Protein AF-A0A7S2YK71-F1 (afdb_monomer)

Secondary structure (DSSP, 8-state):
-PPPTT---SSTTT-----GGG-SGGGHHHHHHHHHHHHHHHHHHSTT--EEEEEEESS-HHHHHHHHHHHHHTTT--S-EEEEEEESSS-HHHHHHHHHHHHHHTT--S---PEEPPSS-S-HHHHHH-TT--S-PPPTT---HHHHHHHHHHTTTS---TTTHHHHHHHHHHHHHHHTT-----------SSSTTTT-EEEE-----GGGHHHHHHHHHHTTSS-GGG---TT--

Organism: NCBI:txid265537

Nearest PDB structures (foldseek):
  1zkd-assembly1_A  TM=6.954E-01  e=8.363E-02  Rhodopseudomonas palustris CGA009
  1nsy-assembly1_A  TM=3.214E-01  e=2.307E-02  Bacillus subtilis
  2pza-assembly1_B  TM=3.665E-01  e=5.552E-02  Bacillus anthracis
  2zw9-assembly2_B  TM=4.453E-01  e=1.592E-01  Saccharomyces cerevisiae
  2zw9-assembly1_A  TM=4.726E-01  e=2.398E-01  Saccharomyces cerevisiae

InterPro domains:
  IPR027278 1-aminocyclopropane-1-carboxylate deaminase/D-cysteine desulfhydrase [PTHR43780] (15-222)
  IPR036052 Tryptophan synthase beta chain-like, PALP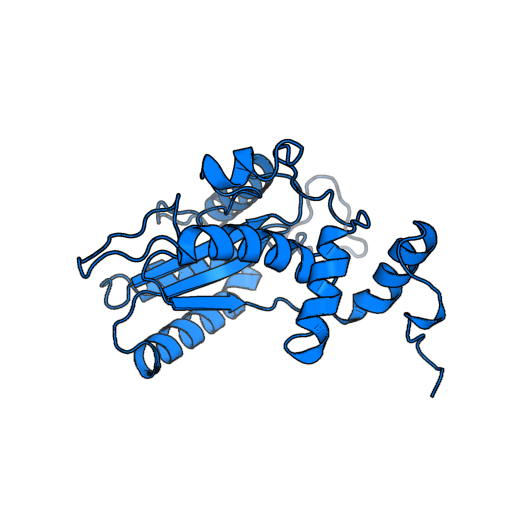 domain superfamily [G3DSA:3.40.50.1100] (12-218)
  IPR036052 Tryptophan synthase beta chain-like, PALP domain superfamily [SSF53686] (14-217)

Foldseek 3Di:
DDDDPPDDAPDPPPDDDQDPPSLDPVCLVVLLVVLVVVVVCCVVPVPQFAEEEEEEDDLCSSQLSNQLNNCVVCVVVSHRYAYEYEYLADFPVNNVVSSVVSCVNVVRPPPDGGQYQFLAAPDPVLCVVVVVPDSDRDHALQDDLLLVVQQVVCCVPDHAASRTGSSRVSSVVNLCVVLVVPDDDDDPDDADSSNRPRRGHYHYDRPDPNVCRQVSVVNCVVVVNDPPVVHDDPPPD

Radius of gyration: 19.57 Å; Cα contacts (8 Å, |Δi|>4): 308; chains: 1; bounding box: 44×49×59 Å

Structure (mmCIF, N/CA/C/O backbone):
data_AF-A0A7S2YK71-F1
#
_entry.id   AF-A0A7S2YK71-F1
#
loop_
_atom_site.group_PDB
_atom_site.id
_atom_site.type_symbol
_atom_site.label_atom_id
_atom_site.label_alt_id
_atom_site.label_comp_id
_atom_site.label_asym_id
_atom_site.label_entity_id
_atom_site.label_seq_id
_atom_site.pdbx_PDB_ins_code
_atom_site.Cartn_x
_atom_site.Cartn_y
_atom_site.Cartn_z
_atom_site.occupancy
_atom_site.B_iso_or_equiv
_atom_site.auth_seq_id
_atom_site.auth_comp_id
_atom_site.auth_asym_id
_atom_site.auth_atom_id
_atom_site.pdbx_PDB_model_num
ATOM 1 N N . GLY A 1 1 ? -10.387 14.902 -18.606 1.00 57.91 1 GLY A N 1
ATOM 2 C CA . GLY A 1 1 ? -10.489 16.326 -18.232 1.00 57.91 1 GLY A CA 1
ATOM 3 C C . GLY A 1 1 ? -9.883 17.180 -19.320 1.00 57.91 1 GLY A C 1
ATOM 4 O O . GLY A 1 1 ? -9.489 16.627 -20.345 1.00 57.91 1 GLY A O 1
ATOM 5 N N . GLU A 1 2 ? -9.829 18.493 -19.108 1.00 59.62 2 GLU A N 1
ATOM 6 C CA . GLU A 1 2 ? -9.066 19.399 -19.975 1.00 59.62 2 GLU A CA 1
ATOM 7 C C . GLU A 1 2 ? -7.570 19.021 -19.980 1.00 59.62 2 GLU A C 1
ATOM 9 O O . GLU A 1 2 ? -7.095 18.408 -19.015 1.00 59.62 2 GLU A O 1
ATOM 14 N N . PRO A 1 3 ? -6.829 19.331 -21.060 1.00 62.12 3 PRO A N 1
ATOM 15 C CA . PRO A 1 3 ? -5.391 19.104 -21.110 1.00 62.12 3 PRO A CA 1
ATOM 16 C C . PRO A 1 3 ? -4.669 19.815 -19.962 1.00 62.12 3 PRO A C 1
ATOM 18 O O . PRO A 1 3 ? -5.054 20.929 -19.599 1.00 62.12 3 PRO A O 1
ATOM 21 N N . PRO A 1 4 ? -3.553 19.265 -19.453 1.00 68.19 4 PRO A N 1
ATOM 22 C CA . PRO A 1 4 ? -2.583 20.072 -18.730 1.00 68.19 4 PRO A CA 1
ATOM 23 C C . PRO A 1 4 ? -2.183 21.285 -19.579 1.00 68.19 4 PRO A C 1
ATOM 25 O O . PRO A 1 4 ? -1.981 21.160 -20.792 1.00 68.19 4 PRO A O 1
ATOM 28 N N . LEU A 1 5 ? -2.055 22.451 -18.941 1.00 62.06 5 LEU A N 1
ATOM 29 C CA . LEU A 1 5 ? -1.556 23.667 -19.586 1.00 62.06 5 LEU A CA 1
ATOM 30 C C . LEU A 1 5 ? -0.251 23.333 -20.332 1.00 62.06 5 LEU A C 1
ATOM 32 O O . LEU A 1 5 ? 0.701 22.867 -19.711 1.00 62.06 5 LEU A O 1
ATOM 36 N N . ALA A 1 6 ? -0.235 23.575 -21.647 1.00 70.25 6 ALA A N 1
ATOM 37 C CA . ALA A 1 6 ? 0.862 23.310 -22.593 1.00 70.25 6 ALA A CA 1
ATOM 38 C C . ALA A 1 6 ? 0.966 21.906 -23.230 1.00 70.25 6 ALA A C 1
ATOM 40 O O . ALA A 1 6 ? 1.973 21.630 -23.881 1.00 70.25 6 ALA A O 1
ATOM 41 N N . ILE A 1 7 ? -0.049 21.039 -23.129 1.00 74.94 7 ILE A N 1
ATOM 42 C CA . ILE A 1 7 ? -0.094 19.796 -23.923 1.00 74.94 7 ILE A CA 1
ATOM 43 C C . ILE A 1 7 ? -1.194 19.889 -24.979 1.00 74.94 7 ILE A C 1
ATOM 45 O O . ILE A 1 7 ? -2.379 19.858 -24.652 1.00 74.94 7 ILE A O 1
ATOM 49 N N . GLU A 1 8 ? -0.805 19.958 -26.253 1.00 79.62 8 GLU A N 1
ATOM 50 C CA . GLU A 1 8 ? -1.758 19.828 -27.356 1.00 79.62 8 GLU A CA 1
ATOM 51 C C . GLU A 1 8 ? -2.333 18.399 -27.396 1.00 79.62 8 GLU A C 1
ATOM 53 O O . GLU A 1 8 ? -1.582 17.426 -27.266 1.00 79.62 8 GLU A O 1
ATOM 58 N N . PRO A 1 9 ? -3.659 18.237 -27.540 1.00 81.88 9 PRO A N 1
ATOM 59 C CA . PRO A 1 9 ? -4.262 16.917 -27.678 1.00 81.88 9 PRO A CA 1
ATOM 60 C C . PRO A 1 9 ? -3.812 16.246 -28.976 1.00 81.88 9 PRO A C 1
ATOM 62 O O . PRO A 1 9 ? -3.845 16.901 -30.018 1.00 81.88 9 PRO A O 1
ATOM 65 N N . PRO A 1 10 ? -3.474 14.938 -28.957 1.00 84.56 10 PRO A N 1
ATOM 66 C CA . PRO A 1 10 ? -3.165 14.192 -30.178 1.00 84.56 10 PRO A CA 1
ATOM 67 C C . PRO A 1 10 ? -4.266 14.314 -31.239 1.00 84.56 10 PRO A C 1
ATOM 69 O O . PRO A 1 10 ? -3.970 14.413 -32.427 1.00 84.56 10 PRO A O 1
ATOM 72 N N . VAL A 1 11 ? -5.531 14.340 -30.798 1.00 85.62 11 VAL A N 1
ATOM 73 C CA . VAL A 1 11 ? -6.697 14.663 -31.630 1.00 85.62 11 VAL A CA 1
ATOM 74 C C . VAL A 1 11 ? -7.555 15.713 -30.908 1.00 85.62 11 VAL A C 1
ATOM 76 O O . VAL A 1 11 ? -8.159 15.396 -29.873 1.00 85.62 11 VAL A O 1
ATOM 79 N N . PRO A 1 12 ? -7.614 16.964 -31.401 1.00 81.38 12 PRO A N 1
ATOM 80 C CA . PRO A 1 12 ? -8.437 18.017 -30.809 1.00 81.38 12 PRO A CA 1
ATOM 81 C C . PRO A 1 12 ? -9.915 17.622 -30.721 1.00 81.38 12 PRO A C 1
ATOM 83 O O . PRO A 1 12 ? -10.492 17.148 -31.690 1.00 81.38 12 PRO A O 1
ATOM 86 N N . GLY A 1 13 ? -10.533 17.813 -29.553 1.00 81.94 13 GLY A N 1
ATOM 87 C CA . GLY A 1 13 ? -11.948 17.487 -29.319 1.00 81.94 13 GLY A CA 1
ATOM 88 C C . GLY A 1 13 ? -12.260 16.001 -29.090 1.00 81.94 13 GLY A C 1
ATOM 89 O O . GLY A 1 13 ? -13.336 15.696 -28.586 1.00 81.94 13 GLY A O 1
ATOM 90 N N . GLU A 1 14 ? -11.322 15.093 -29.374 1.00 86.12 14 GLU A N 1
ATOM 91 C CA . GLU A 1 14 ? -11.511 13.636 -29.224 1.00 86.12 14 GLU A CA 1
ATOM 92 C C . GLU A 1 14 ? -10.535 12.994 -28.226 1.00 86.12 14 GLU A C 1
ATOM 94 O O . GLU A 1 14 ? -10.553 11.785 -27.998 1.00 86.12 14 GLU A O 1
ATOM 99 N N . SER A 1 15 ? -9.675 13.797 -27.599 1.00 86.81 15 SER A N 1
ATOM 100 C CA . SER A 1 15 ? -8.718 13.314 -26.603 1.00 86.81 15 SER A CA 1
ATOM 101 C C . SER A 1 15 ? -9.276 13.448 -25.188 1.00 86.81 15 SER A C 1
ATOM 103 O O . SER A 1 15 ? -9.687 14.531 -24.770 1.00 86.81 15 SER A O 1
ATOM 105 N N . LEU A 1 16 ? -9.228 12.357 -24.417 1.00 84.56 16 LEU A N 1
ATOM 106 C CA . LEU A 1 16 ? -9.533 12.361 -22.988 1.00 84.56 16 LEU A CA 1
ATOM 107 C C . LEU A 1 16 ? -8.246 12.263 -22.168 1.00 84.56 16 LEU A C 1
ATOM 109 O O . LEU A 1 16 ? -7.542 11.258 -22.209 1.00 84.56 16 LEU A O 1
ATOM 113 N N . TYR A 1 17 ? -7.984 13.282 -21.355 1.00 83.38 17 TYR A N 1
ATOM 114 C CA . TYR A 1 17 ? -6.874 13.260 -20.407 1.00 83.38 17 TYR A CA 1
ATOM 115 C C . TYR A 1 17 ? -7.287 12.555 -19.120 1.00 83.38 17 TYR A C 1
ATOM 117 O O . TYR A 1 17 ? -8.227 12.992 -18.442 1.00 83.38 17 TYR A O 1
ATOM 125 N N . VAL A 1 18 ? -6.559 11.488 -18.794 1.00 84.50 18 VAL A N 1
ATOM 126 C CA . VAL A 1 18 ? -6.676 10.737 -17.543 1.00 84.50 18 VAL A CA 1
ATOM 127 C C . VAL A 1 18 ? -5.350 10.881 -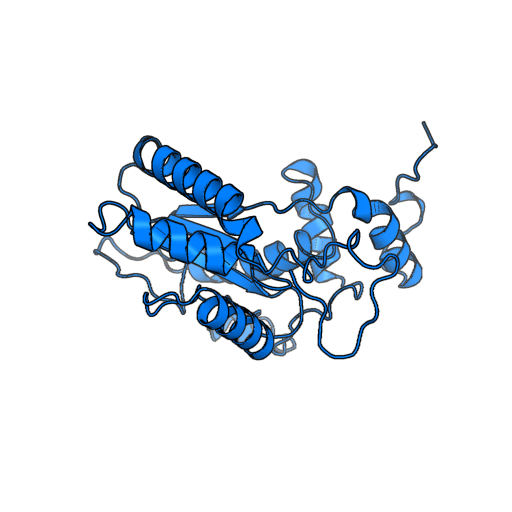16.789 1.00 84.50 18 VAL A C 1
ATOM 129 O O . VAL A 1 18 ? -4.312 10.499 -17.333 1.00 84.50 18 VAL A O 1
ATOM 132 N N . PRO A 1 19 ? -5.342 11.452 -15.572 1.00 84.00 19 PRO A N 1
ATOM 133 C CA . PRO A 1 19 ? -4.114 11.597 -14.802 1.00 84.00 19 PRO A CA 1
ATOM 134 C C . PRO A 1 19 ? -3.566 10.233 -14.380 1.00 84.00 19 PRO A C 1
ATOM 136 O O . PRO A 1 19 ? -4.299 9.243 -14.281 1.00 84.00 19 PRO A O 1
ATOM 139 N N . GLN A 1 20 ? -2.263 10.187 -14.099 1.00 84.44 20 GLN A N 1
ATOM 140 C CA . GLN A 1 20 ? -1.599 8.973 -13.633 1.00 84.44 20 GLN A CA 1
ATOM 141 C C . GLN A 1 20 ? -2.336 8.371 -12.426 1.00 84.44 20 GLN A C 1
ATOM 143 O O . GLN A 1 20 ? -2.780 9.083 -11.525 1.00 84.44 20 GLN A O 1
ATOM 148 N N . GLY A 1 21 ? -2.478 7.043 -12.422 1.00 81.12 21 GLY A N 1
ATOM 149 C CA . GLY A 1 21 ? -3.172 6.317 -11.355 1.00 81.12 21 GLY A CA 1
ATOM 150 C C . GLY A 1 21 ? -4.675 6.602 -11.274 1.00 81.12 21 GLY A C 1
ATOM 151 O O . GLY A 1 21 ? -5.295 6.262 -10.271 1.00 81.12 21 GLY A O 1
ATOM 152 N N . GLY A 1 22 ? -5.261 7.250 -12.289 1.00 81.38 22 GLY A N 1
ATOM 153 C CA . GLY A 1 22 ? -6.674 7.615 -12.286 1.00 81.38 22 GLY A CA 1
ATOM 154 C C . GLY A 1 22 ? -7.026 8.628 -11.197 1.00 81.38 22 GLY A C 1
ATOM 155 O O . GLY A 1 22 ? -8.178 8.660 -10.771 1.00 81.38 22 GLY A O 1
ATOM 156 N N . ALA A 1 23 ? -6.052 9.434 -10.751 1.00 81.69 23 ALA A N 1
ATOM 157 C CA . ALA A 1 23 ? -6.169 10.463 -9.714 1.00 81.69 23 ALA A CA 1
ATOM 158 C C . ALA A 1 23 ? -7.120 11.604 -10.126 1.00 81.69 23 ALA A C 1
ATOM 160 O O . ALA A 1 23 ? -6.697 12.722 -10.376 1.00 81.69 23 ALA A O 1
ATOM 161 N N . SER A 1 24 ? -8.401 11.296 -10.288 1.00 81.50 24 SER A N 1
ATOM 162 C CA . SER A 1 24 ? -9.436 12.221 -10.737 1.00 81.50 24 SER A CA 1
ATOM 163 C C . SER A 1 24 ? -10.786 11.805 -10.169 1.00 81.50 24 SER A C 1
ATOM 165 O O . SER A 1 24 ? -10.990 10.646 -9.794 1.00 81.50 24 SER A O 1
ATOM 167 N N . GLY A 1 25 ? -11.754 12.721 -10.204 1.00 76.25 25 GLY A N 1
ATOM 168 C CA . GLY A 1 25 ? -13.127 12.438 -9.779 1.00 76.25 25 GLY A CA 1
ATOM 169 C C . GLY A 1 25 ? -13.796 11.265 -10.513 1.00 76.25 25 GLY A C 1
ATOM 170 O O . GLY A 1 25 ? -14.721 10.665 -9.977 1.00 76.25 25 GLY A O 1
ATOM 171 N N . THR A 1 26 ? -13.319 10.864 -11.697 1.00 83.19 26 THR A N 1
ATOM 172 C CA . THR A 1 26 ? -13.891 9.713 -12.427 1.00 83.19 26 THR A CA 1
ATOM 173 C C . THR A 1 26 ? -13.717 8.383 -11.686 1.00 83.19 26 THR A C 1
ATOM 175 O O . THR A 1 26 ? -14.565 7.500 -11.807 1.00 83.19 26 THR A O 1
ATOM 178 N N . ALA A 1 27 ? -12.681 8.258 -10.848 1.00 87.00 27 ALA A N 1
ATOM 179 C CA . ALA A 1 27 ? -12.444 7.066 -10.038 1.00 87.00 27 ALA A CA 1
ATOM 180 C C . ALA A 1 27 ? -13.408 6.939 -8.840 1.00 87.00 27 ALA A C 1
ATOM 182 O O . ALA A 1 27 ? -13.534 5.847 -8.281 1.00 87.00 27 ALA A O 1
ATOM 183 N N . LEU A 1 28 ? -14.136 8.012 -8.480 1.00 87.31 28 LEU A N 1
ATOM 184 C CA . LEU A 1 28 ? -15.041 8.040 -7.323 1.00 87.31 28 LEU A CA 1
ATOM 185 C C . LEU A 1 28 ? -16.088 6.930 -7.362 1.00 87.31 28 LEU A C 1
ATOM 187 O O . LEU A 1 28 ? -16.390 6.352 -6.323 1.00 87.31 28 LEU A O 1
ATOM 191 N N . ALA A 1 29 ? -16.655 6.630 -8.533 1.00 91.38 29 ALA A N 1
ATOM 192 C CA . ALA A 1 29 ? -17.706 5.622 -8.649 1.00 91.38 29 ALA A CA 1
ATOM 193 C C . ALA A 1 29 ? -17.199 4.228 -8.243 1.00 91.38 29 ALA A C 1
ATOM 195 O O . ALA A 1 29 ? -17.842 3.542 -7.447 1.00 91.38 29 ALA A O 1
ATOM 196 N N . GLY A 1 30 ? -16.016 3.840 -8.731 1.00 92.69 30 GLY A N 1
ATOM 197 C CA . GLY A 1 30 ? -15.403 2.552 -8.408 1.00 92.69 30 GLY A CA 1
ATOM 198 C C . GLY A 1 30 ? -14.986 2.460 -6.941 1.00 92.69 30 GLY A C 1
ATOM 199 O O . GLY A 1 30 ? -15.282 1.475 -6.270 1.00 92.69 30 GLY A O 1
ATOM 200 N N . THR A 1 31 ? -14.368 3.509 -6.399 1.00 92.94 31 THR A N 1
ATOM 201 C CA . THR A 1 31 ? -13.932 3.519 -4.992 1.00 92.94 31 THR A CA 1
ATOM 202 C C . THR A 1 31 ? -15.100 3.621 -4.017 1.00 92.94 31 THR A C 1
ATOM 204 O O . THR A 1 31 ? -15.037 3.057 -2.928 1.00 92.94 31 THR A O 1
ATOM 207 N N . ARG A 1 32 ? -16.192 4.290 -4.408 1.00 94.88 32 ARG A N 1
ATOM 208 C CA . ARG A 1 32 ? -17.454 4.288 -3.663 1.00 94.88 32 ARG A CA 1
ATOM 209 C C . ARG A 1 32 ? -18.025 2.876 -3.595 1.00 94.88 32 ARG A C 1
ATOM 211 O O . ARG A 1 32 ? -18.374 2.422 -2.512 1.00 94.88 32 ARG A O 1
ATOM 218 N N . ARG A 1 33 ? -18.058 2.171 -4.727 1.00 97.06 33 ARG A N 1
ATOM 219 C CA . ARG A 1 33 ? -18.521 0.784 -4.769 1.00 97.06 33 ARG A CA 1
ATOM 220 C C . ARG A 1 33 ? -17.669 -0.127 -3.881 1.00 97.06 33 ARG A C 1
ATOM 222 O O . ARG A 1 33 ? -18.219 -0.884 -3.088 1.00 97.06 33 ARG A O 1
ATOM 229 N N . LEU A 1 34 ? -16.347 0.012 -3.952 1.00 97.19 34 LEU A N 1
ATOM 230 C CA . LEU A 1 34 ? -15.421 -0.712 -3.082 1.00 97.19 34 LEU A CA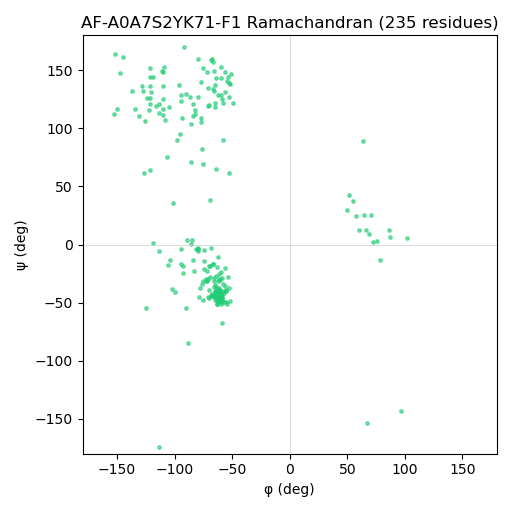 1
ATOM 231 C C . LEU A 1 34 ? -15.678 -0.417 -1.594 1.00 97.19 34 LEU A C 1
ATOM 233 O O . LEU A 1 34 ? -15.693 -1.335 -0.780 1.00 97.19 34 LEU A O 1
ATOM 237 N N . ALA A 1 35 ? -15.918 0.846 -1.225 1.00 97.06 35 ALA A N 1
ATOM 238 C CA . ALA A 1 35 ? -16.252 1.221 0.150 1.00 97.06 35 ALA A CA 1
ATOM 239 C C . ALA A 1 35 ? -17.555 0.564 0.633 1.00 97.06 35 ALA A C 1
ATOM 241 O O . ALA A 1 35 ? -17.604 0.060 1.754 1.00 97.06 35 ALA A O 1
ATOM 242 N N . GLU A 1 36 ? -18.592 0.539 -0.211 1.00 97.38 36 GLU A N 1
ATOM 243 C CA . GLU A 1 36 ? -19.867 -0.129 0.082 1.00 97.38 36 GLU A CA 1
ATOM 244 C C . GLU A 1 36 ? -19.662 -1.629 0.331 1.00 97.38 36 GLU A C 1
ATOM 246 O O . GLU A 1 36 ? -20.186 -2.174 1.304 1.00 97.38 36 GLU A O 1
ATOM 251 N N . GLU A 1 37 ? -18.860 -2.287 -0.508 1.00 97.75 37 GLU A N 1
ATOM 252 C CA . GLU A 1 37 ? -18.541 -3.713 -0.388 1.00 97.75 37 GLU A CA 1
ATOM 253 C C . GLU A 1 37 ? -17.760 -4.014 0.895 1.00 97.75 37 GLU A C 1
ATOM 255 O O . GLU A 1 37 ? -18.128 -4.925 1.638 1.00 97.75 37 GLU A O 1
ATOM 260 N N . VAL A 1 38 ? -16.748 -3.202 1.210 1.00 97.38 38 VAL A N 1
ATOM 261 C CA . VAL A 1 38 ? -15.961 -3.305 2.447 1.00 97.38 38 VAL A CA 1
ATOM 262 C C . VAL A 1 38 ? -16.835 -3.107 3.686 1.00 97.38 38 VAL A C 1
ATOM 264 O O . VAL A 1 38 ? -16.783 -3.923 4.605 1.00 97.38 38 VAL A O 1
ATOM 267 N N . ILE A 1 39 ? -17.651 -2.048 3.723 1.00 96.62 39 ILE A N 1
ATOM 268 C CA . ILE A 1 39 ? -18.537 -1.749 4.858 1.00 96.62 39 ILE A CA 1
ATOM 269 C C . ILE A 1 39 ? -19.553 -2.874 5.041 1.00 96.62 39 ILE A C 1
ATOM 271 O O . ILE A 1 39 ? -19.742 -3.351 6.160 1.00 96.62 39 ILE A O 1
ATOM 275 N N . SER A 1 40 ? -20.187 -3.319 3.954 1.00 96.50 40 SER A N 1
ATOM 276 C CA . SER A 1 40 ? -21.164 -4.407 3.993 1.00 96.50 40 SER A CA 1
ATOM 277 C C . SER A 1 40 ? -20.527 -5.700 4.499 1.00 96.50 40 SER A C 1
ATOM 279 O O . SER A 1 40 ? -21.070 -6.343 5.397 1.00 96.50 40 SER A O 1
ATOM 281 N N . PHE A 1 41 ? -19.361 -6.065 3.961 1.00 97.12 41 PHE A N 1
ATOM 282 C CA . PHE A 1 41 ? -18.629 -7.253 4.386 1.00 97.12 41 PHE A CA 1
ATOM 283 C C . PHE A 1 41 ? -18.228 -7.164 5.860 1.00 97.12 41 PHE A C 1
ATOM 285 O O . PHE A 1 41 ? -18.428 -8.118 6.610 1.00 97.12 41 PHE A O 1
ATOM 292 N N . TRP A 1 42 ? -17.696 -6.022 6.303 1.00 96.62 42 TRP A N 1
ATOM 293 C CA . TRP A 1 42 ? -17.219 -5.875 7.674 1.00 96.62 42 TRP A CA 1
ATOM 294 C C . TRP A 1 42 ? -18.353 -5.788 8.698 1.00 96.62 42 TRP A C 1
ATOM 296 O O . TRP A 1 42 ? -18.219 -6.299 9.808 1.00 96.62 42 TRP A O 1
ATOM 306 N N . LYS A 1 43 ? -19.505 -5.229 8.320 1.00 95.19 43 LYS A N 1
ATOM 307 C CA . LYS A 1 43 ? -20.714 -5.255 9.151 1.00 95.19 43 LYS A CA 1
ATOM 308 C C . LYS A 1 43 ? -21.209 -6.683 9.398 1.00 95.19 43 LYS A C 1
ATOM 310 O O . LYS A 1 43 ? -21.601 -6.996 10.517 1.00 95.19 43 LYS A O 1
ATOM 315 N N . ASP A 1 44 ? -21.155 -7.540 8.378 1.00 95.62 44 ASP A N 1
ATOM 316 C CA . ASP A 1 44 ? -21.597 -8.941 8.451 1.00 95.62 44 ASP A CA 1
ATOM 317 C C . ASP A 1 44 ? -20.557 -9.858 9.128 1.00 95.62 44 ASP A C 1
ATOM 319 O O . ASP A 1 44 ? -20.880 -10.668 9.995 1.00 95.62 44 ASP A O 1
ATOM 323 N N . ARG A 1 45 ? -19.277 -9.718 8.763 1.00 96.06 45 ARG A N 1
ATOM 324 C CA . ARG A 1 45 ? -18.201 -10.658 9.135 1.00 96.06 45 ARG A CA 1
ATOM 325 C C . ARG A 1 45 ? -17.251 -10.147 10.211 1.00 96.06 45 ARG A C 1
ATOM 327 O O . ARG A 1 45 ? -16.539 -10.943 10.824 1.00 96.06 45 ARG A O 1
ATOM 334 N N . GLY A 1 46 ? -17.226 -8.842 10.458 1.00 91.69 46 GLY A N 1
ATOM 335 C CA . GLY A 1 46 ? -16.293 -8.211 11.392 1.00 91.69 46 GLY A CA 1
ATOM 336 C C . GLY A 1 46 ? -16.594 -8.512 12.859 1.00 91.69 46 GLY A C 1
ATOM 337 O O . GLY A 1 46 ? -15.680 -8.465 13.680 1.00 91.69 46 GLY A O 1
ATOM 338 N N . GLN A 1 47 ? -17.840 -8.877 13.193 1.00 92.31 47 GLN A N 1
ATOM 339 C CA . GLN A 1 47 ? -18.284 -9.173 14.567 1.00 92.31 47 GLN A CA 1
ATOM 340 C C . GLN A 1 47 ? -18.000 -8.017 15.546 1.00 92.31 47 GLN A C 1
ATOM 342 O O . GLN A 1 47 ? -17.586 -8.234 16.681 1.00 92.31 47 GLN A O 1
ATOM 347 N N . GLY A 1 48 ? -18.159 -6.774 15.080 1.00 89.19 48 GLY A N 1
ATOM 348 C CA . GLY A 1 48 ? -17.883 -5.570 15.871 1.00 89.19 48 GLY A CA 1
ATOM 349 C C . GLY A 1 48 ? -16.397 -5.286 16.118 1.00 89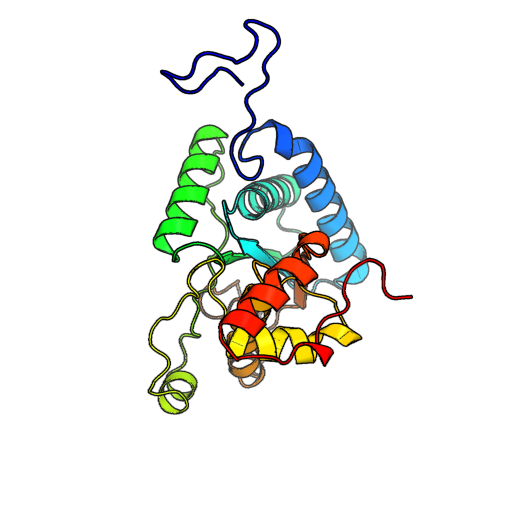.19 48 GLY A C 1
ATOM 350 O O . GLY A 1 48 ? -16.079 -4.314 16.797 1.00 89.19 48 GLY A O 1
ATOM 351 N N . ARG A 1 49 ? -15.476 -6.093 15.573 1.00 92.50 49 ARG A N 1
ATOM 352 C CA . ARG A 1 49 ? -14.037 -5.843 15.708 1.00 92.50 49 ARG A CA 1
ATOM 353 C C . ARG A 1 49 ? -13.606 -4.638 14.868 1.00 92.50 49 ARG A C 1
ATOM 355 O O . ARG A 1 49 ? -14.143 -4.439 13.776 1.00 92.50 49 ARG A O 1
ATOM 362 N N . PRO A 1 50 ? -12.593 -3.883 15.312 1.00 94.88 50 PRO A N 1
ATOM 363 C CA . PRO A 1 50 ? -11.983 -2.852 14.487 1.00 94.88 50 PRO A CA 1
ATOM 364 C C . PRO A 1 50 ? -11.252 -3.446 13.272 1.00 94.88 50 PRO A C 1
ATOM 366 O O . PRO A 1 50 ? -10.709 -4.556 13.334 1.00 94.88 50 PRO A O 1
ATOM 369 N N . LEU A 1 51 ? -11.225 -2.688 12.174 1.00 96.62 51 LEU A N 1
ATOM 370 C CA . LEU A 1 51 ? -10.569 -3.027 10.911 1.00 96.62 51 LEU A CA 1
ATOM 371 C C . LEU A 1 51 ? -9.518 -1.985 10.538 1.00 96.62 51 LEU A C 1
ATOM 373 O O . LEU A 1 51 ? -9.777 -0.779 10.572 1.00 96.62 51 LEU A O 1
ATOM 377 N N . THR A 1 52 ? -8.365 -2.463 10.094 1.00 97.69 52 THR A N 1
ATOM 378 C CA . THR A 1 52 ? -7.383 -1.684 9.349 1.00 97.69 52 THR A CA 1
ATOM 379 C C . THR A 1 52 ? -7.286 -2.235 7.933 1.00 97.69 52 THR A C 1
ATOM 381 O O . THR A 1 52 ? -6.994 -3.411 7.721 1.00 97.69 52 THR A O 1
ATOM 384 N N . ILE A 1 53 ? -7.556 -1.377 6.958 1.00 98.19 53 ILE A N 1
ATOM 385 C CA . ILE A 1 53 ? -7.435 -1.668 5.536 1.00 98.19 53 ILE A CA 1
ATOM 386 C C . ILE A 1 53 ? -6.065 -1.194 5.078 1.00 98.19 53 ILE A C 1
ATOM 388 O O . ILE A 1 53 ? -5.751 -0.014 5.209 1.00 98.19 53 ILE A O 1
ATOM 392 N N . CYS A 1 54 ? -5.277 -2.095 4.508 1.00 97.69 54 CYS A N 1
ATOM 393 C CA . CYS A 1 54 ? -3.944 -1.816 3.994 1.00 97.69 54 CYS A CA 1
ATOM 394 C C . CYS A 1 54 ? -3.945 -1.889 2.473 1.00 97.69 54 CYS A C 1
ATOM 396 O O . CYS A 1 54 ? -4.477 -2.844 1.904 1.00 97.69 54 CYS A O 1
ATOM 398 N N . LEU A 1 55 ? -3.300 -0.933 1.811 1.00 97.38 55 LEU A N 1
ATOM 399 C CA . LEU A 1 55 ? -3.137 -0.983 0.362 1.00 97.38 55 LEU A CA 1
ATOM 400 C C . LEU A 1 55 ? -1.820 -0.359 -0.121 1.00 97.38 55 LEU A C 1
ATOM 402 O O . LEU A 1 55 ? -1.344 0.606 0.488 1.00 97.38 55 LEU A O 1
ATOM 406 N N . PRO A 1 56 ? -1.239 -0.884 -1.217 1.00 96.88 56 PRO A N 1
ATOM 407 C CA . PRO A 1 56 ? -0.096 -0.268 -1.884 1.00 96.88 56 PRO A CA 1
ATOM 408 C C . PRO A 1 56 ? -0.422 1.148 -2.374 1.00 96.88 56 PRO A C 1
ATOM 410 O O . PRO A 1 56 ? -1.520 1.421 -2.868 1.00 96.88 56 PRO A O 1
ATOM 413 N N . GLY A 1 57 ? 0.560 2.045 -2.291 1.00 94.62 57 GLY A N 1
ATOM 414 C CA . GLY A 1 57 ? 0.448 3.442 -2.701 1.00 94.62 57 GLY A CA 1
ATOM 415 C C . GLY A 1 57 ? 1.522 3.855 -3.702 1.00 94.62 57 GLY A C 1
ATOM 416 O O . GLY A 1 57 ? 2.673 4.066 -3.333 1.00 94.62 57 GLY A O 1
ATOM 417 N N . GLY A 1 58 ? 1.135 4.024 -4.970 1.00 92.94 58 GLY A N 1
ATOM 418 C CA . GLY A 1 58 ? 1.908 4.791 -5.953 1.00 92.94 58 GLY A CA 1
ATOM 419 C C . GLY A 1 58 ? 1.511 6.266 -5.915 1.00 92.94 58 GLY A C 1
ATOM 420 O O . GLY A 1 58 ? 2.085 7.062 -5.186 1.00 92.94 58 GLY A O 1
ATOM 421 N N . THR A 1 59 ? 0.449 6.618 -6.642 1.00 92.50 59 THR A N 1
ATOM 422 C CA . THR A 1 59 ? -0.195 7.947 -6.570 1.00 92.50 59 THR A CA 1
ATOM 423 C C . THR A 1 59 ? -1.125 8.102 -5.362 1.00 92.50 59 THR A C 1
ATOM 425 O O . THR A 1 59 ? -1.668 9.175 -5.130 1.00 92.50 59 THR A O 1
ATOM 428 N N . CYS A 1 60 ? -1.342 7.023 -4.600 1.00 94.31 60 CYS A N 1
ATOM 429 C CA . CYS A 1 60 ? -2.204 6.962 -3.413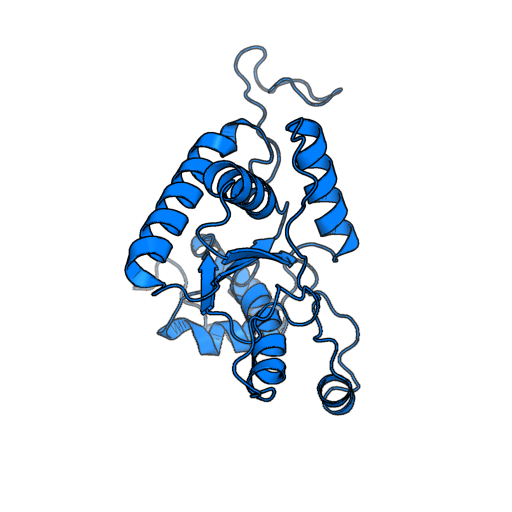 1.00 94.31 60 CYS A CA 1
ATOM 430 C C . CYS A 1 60 ? -3.692 7.304 -3.655 1.00 94.31 60 CYS A C 1
ATOM 432 O O . CYS A 1 60 ? -4.455 7.445 -2.701 1.00 94.31 60 CYS A O 1
ATOM 434 N N . SER A 1 61 ? -4.135 7.381 -4.915 1.00 93.56 61 SER A N 1
ATOM 435 C CA . SER A 1 61 ? -5.492 7.815 -5.277 1.00 93.56 61 SER A CA 1
ATOM 436 C C . SER A 1 61 ? -6.575 6.905 -4.702 1.00 93.56 61 SER A C 1
ATOM 438 O O . SER A 1 61 ? -7.511 7.389 -4.070 1.00 93.56 61 SER A O 1
ATOM 440 N N . THR A 1 62 ? -6.412 5.585 -4.833 1.00 95.06 62 THR A N 1
ATOM 441 C CA . THR A 1 62 ? -7.335 4.603 -4.246 1.00 95.06 62 THR A CA 1
ATOM 442 C C . THR A 1 62 ? -7.448 4.765 -2.733 1.00 95.06 62 THR A C 1
ATOM 444 O O . THR A 1 62 ? -8.552 4.694 -2.207 1.00 95.06 62 THR A O 1
ATOM 447 N N . ALA A 1 63 ? -6.339 5.030 -2.033 1.00 95.62 63 ALA A N 1
ATOM 448 C CA . ALA A 1 63 ? -6.336 5.161 -0.577 1.00 95.62 63 ALA A CA 1
ATOM 449 C C . ALA A 1 63 ? -7.155 6.374 -0.125 1.00 95.62 63 ALA A C 1
ATOM 451 O O . ALA A 1 63 ? -8.017 6.238 0.741 1.00 95.62 63 ALA A O 1
ATOM 452 N N . VAL A 1 64 ? -6.939 7.535 -0.752 1.00 94.12 64 VAL A N 1
ATOM 453 C CA . VAL A 1 64 ? -7.681 8.772 -0.448 1.00 94.12 64 VAL A CA 1
ATOM 454 C C . VAL A 1 64 ? -9.161 8.613 -0.750 1.00 94.12 64 VAL A C 1
ATOM 456 O O . VAL A 1 64 ? -10.007 8.878 0.100 1.00 94.12 64 VAL A O 1
ATOM 459 N N . LEU A 1 65 ? -9.485 8.147 -1.955 1.00 94.06 65 LEU A N 1
ATOM 460 C CA . LEU A 1 65 ? -10.868 8.023 -2.394 1.00 94.06 65 LEU A CA 1
ATOM 461 C C . LEU A 1 65 ? -11.643 7.000 -1.550 1.00 94.06 65 LEU A C 1
ATOM 463 O O . LEU A 1 65 ? -12.793 7.253 -1.189 1.00 94.06 65 LEU A O 1
ATOM 467 N N . LEU A 1 66 ? -11.012 5.876 -1.194 1.00 95.56 66 LEU A N 1
ATOM 468 C CA . LEU A 1 66 ? -11.595 4.872 -0.305 1.00 95.56 66 LEU A CA 1
ATOM 469 C C . LEU A 1 66 ? -11.785 5.422 1.115 1.00 95.56 66 LEU A C 1
ATOM 471 O O . LEU A 1 66 ? -12.856 5.248 1.691 1.00 95.56 66 LEU A O 1
ATOM 475 N N . HIS A 1 67 ? -10.789 6.125 1.662 1.00 94.69 67 HIS A N 1
ATOM 476 C CA . HIS A 1 67 ? -10.884 6.772 2.973 1.00 94.69 67 HIS A CA 1
ATOM 477 C C . HIS A 1 67 ? -12.029 7.787 3.035 1.00 94.69 67 HIS A C 1
ATOM 479 O O . HIS A 1 67 ? -12.835 7.753 3.969 1.00 94.69 67 HIS A O 1
ATOM 485 N N . ASN A 1 68 ? -12.158 8.637 2.014 1.00 92.56 68 ASN A N 1
ATOM 486 C CA . ASN A 1 68 ? -13.232 9.625 1.932 1.00 92.56 68 ASN A CA 1
ATOM 487 C C . ASN A 1 68 ? -14.604 8.954 1.817 1.00 92.56 68 ASN A C 1
ATOM 489 O O . ASN A 1 68 ? -15.545 9.354 2.506 1.00 92.56 68 ASN A O 1
ATOM 493 N N . ALA A 1 69 ? -14.716 7.918 0.979 1.00 93.56 69 ALA A N 1
ATOM 494 C CA . ALA A 1 69 ? -15.956 7.173 0.797 1.00 93.56 69 ALA A CA 1
ATOM 495 C C . ALA A 1 69 ? -16.389 6.463 2.089 1.00 93.56 69 ALA A C 1
ATOM 497 O O . ALA A 1 69 ? -17.539 6.615 2.504 1.00 93.56 69 ALA A O 1
ATOM 498 N N . ILE A 1 70 ? -15.471 5.761 2.765 1.00 94.56 70 ILE A N 1
ATOM 499 C CA . ILE A 1 70 ? -15.747 5.096 4.046 1.00 94.56 70 ILE A CA 1
ATOM 500 C C . ILE A 1 70 ? -16.148 6.123 5.104 1.00 94.56 70 ILE A C 1
ATOM 502 O O . ILE A 1 70 ? -17.176 5.949 5.752 1.00 94.56 70 ILE A O 1
ATOM 506 N N . THR A 1 71 ? -15.396 7.216 5.248 1.00 91.62 71 THR A N 1
ATOM 507 C CA . THR A 1 71 ? -15.688 8.265 6.242 1.00 91.62 71 THR A CA 1
ATOM 508 C C . THR A 1 71 ? -17.052 8.914 6.000 1.00 91.62 71 THR A C 1
ATOM 510 O O . THR A 1 71 ? -17.807 9.139 6.945 1.00 91.62 71 THR A O 1
ATOM 513 N N . GLY A 1 72 ? -17.412 9.161 4.736 1.00 91.38 72 GLY A N 1
ATOM 514 C CA . GLY A 1 72 ? -18.721 9.705 4.374 1.00 91.38 72 GLY A CA 1
ATOM 515 C C . GLY A 1 72 ? -19.879 8.739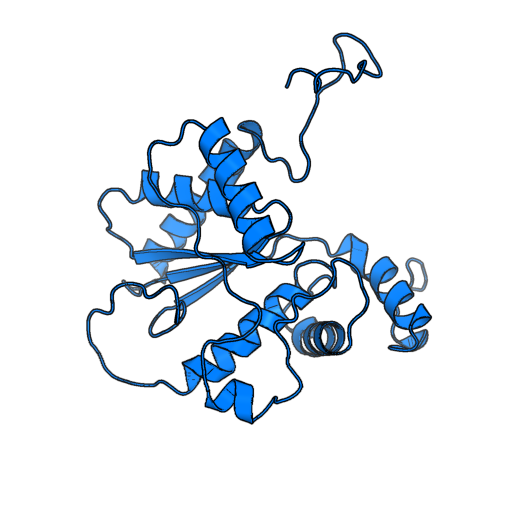 4.653 1.00 91.38 72 GLY A C 1
ATOM 516 O O . GLY A 1 72 ? -20.902 9.144 5.208 1.00 91.38 72 GLY A O 1
ATOM 517 N N . MET A 1 73 ? -19.725 7.458 4.303 1.00 92.06 73 MET A N 1
ATOM 518 C CA . MET A 1 73 ? -20.769 6.439 4.495 1.00 92.06 73 MET A CA 1
ATOM 519 C C . MET A 1 73 ? -20.919 5.996 5.952 1.00 92.06 73 MET A C 1
ATOM 521 O O . MET A 1 73 ? -22.019 5.662 6.385 1.00 92.06 73 MET A O 1
ATOM 525 N N . ASN A 1 74 ? -19.830 6.017 6.716 1.00 86.75 74 ASN A N 1
ATOM 526 C CA . ASN A 1 74 ? -19.772 5.597 8.112 1.00 86.75 74 ASN A CA 1
ATOM 527 C C . ASN A 1 74 ? -19.791 6.802 9.076 1.00 86.75 74 ASN A C 1
ATOM 529 O O . ASN A 1 74 ? -19.152 6.796 10.126 1.00 86.75 74 ASN A O 1
ATOM 533 N N . SER A 1 75 ? -20.537 7.855 8.732 1.00 79.06 75 SER A N 1
ATOM 534 C CA . SER A 1 75 ? -20.601 9.114 9.497 1.00 79.06 75 SER A CA 1
ATOM 535 C C . SER A 1 75 ? -21.135 8.956 10.927 1.00 79.06 75 SER A C 1
ATOM 537 O O . SER A 1 75 ? -20.776 9.731 11.812 1.00 79.06 75 SER A O 1
ATOM 539 N N . LYS A 1 76 ? -21.941 7.918 11.184 1.00 81.44 76 LYS A N 1
ATOM 540 C CA . LYS A 1 76 ? -22.412 7.544 12.530 1.00 81.44 76 LYS A CA 1
ATOM 541 C C . LYS A 1 76 ? -21.380 6.758 13.352 1.00 81.44 76 LYS A C 1
ATOM 543 O O . LYS A 1 76 ? -21.660 6.453 14.505 1.00 81.44 76 LYS A O 1
ATOM 548 N N . LYS A 1 77 ? -20.216 6.437 12.768 1.00 80.81 77 LYS A N 1
ATOM 549 C CA . LYS A 1 77 ? -19.144 5.622 13.364 1.00 80.81 77 LYS A CA 1
ATOM 550 C C . LYS A 1 77 ? -19.650 4.286 13.931 1.00 80.81 77 LYS A C 1
ATOM 552 O O . LYS A 1 77 ? -19.253 3.879 15.015 1.00 80.81 77 LYS A O 1
ATOM 557 N N . GLU A 1 78 ? -20.530 3.606 13.190 1.00 88.19 78 GLU A N 1
ATOM 558 C CA . GLU A 1 78 ? -21.039 2.274 13.569 1.00 88.19 78 GLU A CA 1
ATOM 559 C C . GLU A 1 78 ? -19.950 1.198 13.467 1.00 88.19 78 GLU A C 1
ATOM 561 O O . GLU A 1 78 ? -19.993 0.195 14.173 1.00 88.19 78 GLU A O 1
ATOM 566 N N . LEU A 1 79 ? -18.981 1.407 12.573 1.00 92.94 79 LEU A N 1
ATOM 567 C CA . LEU A 1 79 ? -17.818 0.545 12.400 1.00 92.94 79 LEU A CA 1
ATOM 568 C C . LEU A 1 79 ? -16.543 1.337 12.685 1.00 92.94 79 LEU A C 1
ATOM 570 O O . LEU A 1 79 ? -16.438 2.506 12.317 1.00 92.94 79 LEU A O 1
ATOM 574 N N . ASP A 1 80 ? -15.543 0.694 13.271 1.00 94.44 80 ASP A N 1
ATOM 575 C CA . ASP A 1 80 ? -14.203 1.263 13.362 1.00 94.44 80 ASP A CA 1
ATOM 576 C C . ASP A 1 80 ? -13.352 0.734 12.200 1.00 94.44 80 ASP A C 1
ATOM 578 O O . ASP A 1 80 ? -12.805 -0.366 12.265 1.00 94.44 80 ASP A O 1
ATOM 582 N N . ILE A 1 81 ? -13.289 1.503 11.110 1.00 95.50 81 ILE A N 1
ATOM 583 C CA . ILE A 1 81 ? -12.529 1.171 9.900 1.00 95.50 81 ILE A CA 1
ATOM 584 C C . ILE A 1 81 ? -11.514 2.277 9.631 1.00 95.50 81 ILE A C 1
ATOM 586 O O . ILE A 1 81 ? -11.885 3.442 9.504 1.00 95.50 81 ILE A O 1
ATOM 590 N N . GLN A 1 82 ? -10.247 1.894 9.498 1.00 96.12 82 GLN A N 1
ATOM 591 C CA . GLN A 1 82 ? -9.133 2.803 9.227 1.00 96.12 82 GLN A CA 1
ATOM 592 C C . GLN A 1 82 ? -8.434 2.393 7.937 1.00 96.12 82 GLN A C 1
ATOM 594 O O . GLN A 1 82 ? -8.335 1.205 7.637 1.00 96.12 82 GLN A O 1
ATOM 599 N N . VAL A 1 83 ? -7.960 3.373 7.168 1.00 97.12 83 VAL A N 1
ATOM 600 C CA . VAL A 1 83 ? -7.247 3.144 5.903 1.00 97.12 83 VAL A CA 1
ATOM 601 C C . VAL A 1 83 ? -5.784 3.522 6.089 1.00 97.12 83 VAL A C 1
ATOM 603 O O . VAL A 1 83 ? -5.476 4.647 6.482 1.00 97.12 83 VAL A O 1
ATOM 606 N N . VAL A 1 84 ? -4.902 2.577 5.779 1.00 97.69 84 VAL A N 1
ATOM 607 C CA . VAL A 1 84 ? -3.450 2.694 5.878 1.00 97.69 84 VAL A CA 1
ATOM 608 C C . VAL A 1 84 ? -2.835 2.459 4.503 1.00 97.69 84 VAL A C 1
ATOM 610 O O . VAL A 1 84 ? -3.008 1.399 3.900 1.00 97.69 84 VAL A O 1
ATOM 613 N N . VAL A 1 85 ? -2.105 3.448 3.998 1.00 97.06 85 VAL A N 1
ATOM 614 C CA . VAL A 1 85 ? -1.394 3.357 2.720 1.00 97.06 85 VAL A CA 1
ATOM 615 C C . VAL A 1 85 ? 0.062 2.970 2.947 1.00 97.06 85 VAL A C 1
ATOM 617 O O . VAL A 1 85 ? 0.718 3.488 3.849 1.00 97.06 85 VAL A O 1
ATOM 620 N N . ILE A 1 86 ? 0.576 2.068 2.115 1.00 96.44 86 ILE A N 1
ATOM 621 C CA . ILE A 1 86 ? 1.972 1.629 2.143 1.00 96.44 86 ILE A CA 1
ATOM 622 C C . ILE A 1 86 ? 2.672 2.216 0.911 1.00 96.44 86 ILE A C 1
ATOM 624 O O . ILE A 1 86 ? 2.384 1.770 -0.203 1.00 96.44 86 ILE A O 1
ATOM 628 N N . PRO A 1 87 ? 3.547 3.228 1.052 1.00 94.38 87 PRO A N 1
ATOM 629 C CA . PRO A 1 87 ? 4.187 3.858 -0.098 1.00 94.38 87 PRO A CA 1
ATOM 630 C C . PRO A 1 87 ? 5.102 2.877 -0.837 1.00 94.38 87 PRO A C 1
ATOM 632 O O . PRO A 1 87 ? 6.052 2.342 -0.268 1.00 94.38 87 PRO A O 1
ATOM 635 N N . CYS A 1 88 ? 4.826 2.664 -2.121 1.00 93.94 88 CYS A N 1
ATOM 636 C CA . CYS A 1 88 ? 5.689 1.912 -3.038 1.00 93.94 88 CYS A CA 1
ATOM 637 C C . CYS A 1 88 ? 6.464 2.839 -3.984 1.00 93.94 88 CYS A C 1
ATOM 639 O O . CYS A 1 88 ? 7.388 2.401 -4.663 1.00 93.94 88 CYS A O 1
ATOM 641 N N . VAL A 1 89 ? 6.071 4.114 -4.054 1.00 92.12 89 VAL A N 1
ATOM 642 C CA . VAL A 1 89 ? 6.736 5.156 -4.838 1.00 92.12 89 VAL A CA 1
ATOM 643 C C . VAL A 1 89 ? 7.110 6.299 -3.906 1.00 92.12 89 VAL A C 1
ATOM 645 O O . VAL A 1 89 ? 6.244 6.852 -3.233 1.00 92.12 89 VAL A O 1
ATOM 648 N N . GLY A 1 90 ? 8.387 6.681 -3.912 1.00 88.69 90 GLY A N 1
ATOM 649 C CA . GLY A 1 90 ? 8.894 7.750 -3.054 1.00 88.69 90 GLY A CA 1
ATOM 650 C C . GLY A 1 90 ? 8.851 7.385 -1.569 1.00 88.69 90 GLY A C 1
ATOM 651 O O . GLY A 1 90 ? 8.926 6.215 -1.202 1.00 88.69 90 GLY A O 1
ATOM 652 N N . ASP A 1 91 ? 8.761 8.409 -0.730 1.00 90.12 91 ASP A N 1
ATOM 653 C CA . ASP A 1 91 ? 8.692 8.319 0.727 1.00 90.12 91 ASP A CA 1
ATOM 654 C C . ASP A 1 91 ? 7.326 8.800 1.260 1.00 90.12 91 ASP A C 1
ATOM 656 O O . ASP A 1 91 ? 6.401 9.117 0.505 1.00 90.12 91 ASP A O 1
ATOM 660 N N . GLU A 1 92 ? 7.186 8.884 2.584 1.00 91.31 92 GLU A N 1
ATOM 661 C CA . GLU A 1 92 ? 6.003 9.457 3.238 1.00 91.31 92 GLU A CA 1
ATOM 662 C C . GLU A 1 92 ? 5.697 10.887 2.795 1.00 91.31 92 GLU A C 1
ATOM 664 O O . GLU A 1 92 ? 4.526 11.246 2.671 1.00 91.31 92 GLU A O 1
ATOM 669 N N . PHE A 1 93 ? 6.713 11.714 2.533 1.00 91.81 93 PHE A N 1
ATOM 670 C CA . PHE A 1 93 ? 6.507 13.090 2.091 1.00 91.81 93 PHE A CA 1
ATOM 671 C C . PHE A 1 93 ? 5.896 13.117 0.691 1.00 91.81 93 PHE A C 1
ATOM 673 O O . PHE A 1 93 ? 4.955 13.876 0.438 1.00 91.81 93 PHE A O 1
ATOM 680 N N . TYR A 1 94 ? 6.383 12.258 -0.207 1.00 92.62 94 TYR A N 1
ATOM 681 C CA . TYR A 1 94 ? 5.796 12.066 -1.526 1.00 92.62 94 TYR A CA 1
ATOM 682 C C . TYR A 1 94 ? 4.341 11.594 -1.423 1.00 92.62 94 TYR A C 1
ATOM 684 O O . TYR A 1 94 ? 3.465 12.225 -2.022 1.00 92.62 94 TYR A O 1
ATOM 692 N N . ALA A 1 95 ? 4.070 10.546 -0.638 1.00 94.06 95 ALA A N 1
ATOM 693 C CA . ALA A 1 95 ? 2.723 10.004 -0.465 1.00 94.06 95 ALA A CA 1
ATOM 694 C C . ALA A 1 95 ? 1.756 11.061 0.096 1.00 94.06 95 ALA A C 1
ATOM 696 O O . ALA A 1 95 ? 0.702 11.312 -0.491 1.00 94.06 95 ALA A O 1
ATOM 697 N N . ASN A 1 96 ? 2.144 11.757 1.169 1.00 94.38 96 ASN A N 1
ATOM 698 C CA . ASN A 1 96 ? 1.341 12.826 1.765 1.00 94.38 96 ASN A CA 1
ATOM 699 C C . ASN A 1 96 ? 1.058 13.960 0.774 1.00 94.38 96 ASN A C 1
ATOM 701 O O . ASN A 1 96 ? -0.074 14.446 0.707 1.00 94.38 96 ASN A O 1
ATOM 705 N N . ARG A 1 97 ? 2.047 14.363 -0.036 1.00 93.44 97 ARG A N 1
ATOM 706 C CA . ARG A 1 97 ? 1.861 15.401 -1.060 1.00 93.44 97 ARG A CA 1
ATOM 707 C C . ARG A 1 97 ? 0.857 14.972 -2.130 1.00 93.44 97 ARG A C 1
ATOM 709 O O . ARG A 1 97 ? -0.015 15.766 -2.471 1.00 93.44 97 ARG A O 1
ATOM 716 N N . GLN A 1 98 ? 0.960 13.739 -2.635 1.00 92.69 98 GLN A N 1
ATOM 717 C CA . GLN A 1 98 ? 0.007 13.197 -3.614 1.00 92.69 98 GLN A CA 1
ATOM 718 C C . GLN A 1 98 ? -1.414 13.170 -3.043 1.00 92.69 98 GLN A C 1
ATOM 720 O O . GLN A 1 98 ? -2.351 13.662 -3.671 1.00 92.69 98 GLN A O 1
ATOM 725 N N . MET A 1 99 ? -1.563 12.655 -1.819 1.00 93.56 99 MET A N 1
ATOM 726 C CA . MET A 1 99 ? -2.866 12.551 -1.171 1.00 93.56 99 MET A CA 1
ATOM 727 C C . MET A 1 99 ? -3.489 13.919 -0.896 1.00 93.56 99 MET A C 1
ATOM 729 O O . MET A 1 99 ? -4.666 14.118 -1.180 1.00 93.56 99 MET A O 1
ATOM 733 N N . THR A 1 100 ? -2.696 14.874 -0.404 1.00 92.00 100 THR A N 1
ATOM 734 C CA . THR A 1 100 ? -3.153 16.244 -0.120 1.00 92.00 100 THR A CA 1
ATOM 735 C C . THR A 1 100 ? -3.600 16.960 -1.393 1.00 92.00 100 THR A C 1
ATOM 737 O O . THR A 1 100 ? -4.655 17.592 -1.391 1.00 92.00 100 THR A O 1
ATOM 740 N N . ALA A 1 101 ? -2.839 16.837 -2.488 1.00 89.31 101 ALA A N 1
ATOM 741 C CA . ALA A 1 101 ? -3.192 17.452 -3.766 1.00 89.31 101 ALA A CA 1
ATOM 742 C C . ALA A 1 101 ? -4.529 16.916 -4.304 1.00 89.31 101 ALA A C 1
ATOM 744 O O . ALA A 1 101 ? -5.407 17.704 -4.654 1.00 89.31 101 ALA A O 1
ATOM 745 N N . LEU A 1 102 ? -4.716 15.592 -4.288 1.00 89.38 102 LEU A N 1
ATOM 746 C CA . LEU A 1 102 ? -5.970 14.976 -4.722 1.00 89.38 102 LEU A CA 1
ATOM 747 C C . LEU A 1 102 ? -7.145 15.368 -3.814 1.00 89.38 102 LEU A C 1
ATOM 749 O O . LEU A 1 102 ? -8.229 15.664 -4.307 1.00 89.38 102 LEU A O 1
ATOM 753 N N . ASN A 1 103 ? -6.948 15.408 -2.493 1.00 88.75 103 ASN A N 1
ATOM 754 C CA . ASN A 1 103 ? -8.016 15.804 -1.571 1.00 88.75 103 ASN A CA 1
ATOM 755 C C . ASN A 1 103 ? -8.477 17.250 -1.809 1.00 88.75 103 ASN A C 1
ATOM 757 O O . ASN A 1 103 ? -9.679 17.525 -1.772 1.00 88.75 103 ASN A O 1
ATOM 761 N N . ALA A 1 104 ? -7.529 18.153 -2.088 1.00 86.75 104 ALA A N 1
ATOM 762 C CA . ALA A 1 104 ? -7.816 19.541 -2.432 1.00 86.75 104 ALA A CA 1
ATOM 763 C C . ALA A 1 104 ? -8.596 19.654 -3.753 1.00 86.75 104 ALA A C 1
ATOM 765 O O . ALA A 1 104 ? -9.579 20.391 -3.812 1.00 86.75 104 ALA A O 1
ATOM 766 N N . GLU A 1 105 ? -8.216 18.888 -4.783 1.00 85.19 105 GLU A N 1
ATOM 767 C CA . GLU A 1 105 ? -8.934 18.839 -6.067 1.00 85.19 105 GLU A CA 1
ATOM 768 C C . GLU A 1 105 ? -10.383 18.355 -5.902 1.00 85.19 105 GLU A C 1
ATOM 770 O O . GLU A 1 105 ? -11.303 18.896 -6.513 1.00 85.19 105 GLU A O 1
ATOM 775 N N . LEU A 1 106 ? -10.608 17.367 -5.032 1.00 84.06 106 LEU A N 1
ATOM 776 C CA . LEU A 1 106 ? -11.936 16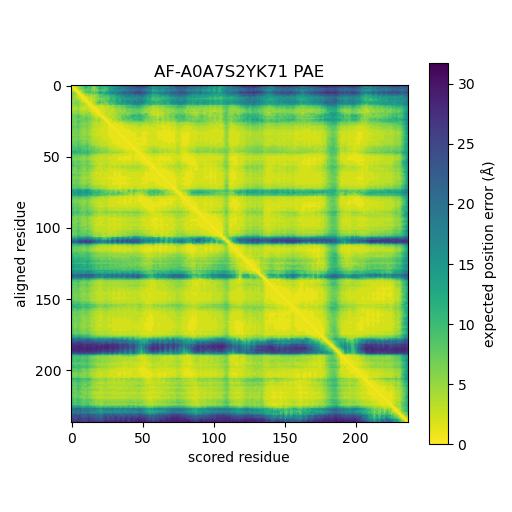.806 -4.772 1.00 84.06 106 LEU A CA 1
ATOM 777 C C . LEU A 1 106 ? -12.840 17.720 -3.929 1.00 84.06 106 LEU A C 1
ATOM 779 O O . LEU A 1 106 ? -13.989 17.351 -3.677 1.00 84.06 106 LEU A O 1
ATOM 783 N N . GLY A 1 107 ? -12.340 18.862 -3.440 1.00 78.81 107 GLY A N 1
ATOM 784 C CA . GLY A 1 107 ? -13.091 19.769 -2.567 1.00 78.81 107 GLY A CA 1
ATOM 785 C C . GLY A 1 107 ? -13.592 19.099 -1.282 1.00 78.81 107 GLY A C 1
ATOM 786 O O . GLY A 1 107 ? -14.603 19.517 -0.717 1.00 78.81 107 GLY A O 1
ATOM 787 N N . SER A 1 108 ? -12.934 18.020 -0.845 1.00 68.31 108 SER A N 1
ATOM 788 C CA . SER A 1 108 ? -13.384 17.239 0.306 1.00 68.31 108 SER A CA 1
ATOM 789 C C . SER A 1 108 ? -13.167 18.027 1.599 1.00 68.31 108 SER A C 1
ATOM 791 O O . SER A 1 108 ? -12.044 18.362 1.957 1.00 68.31 108 SER A O 1
ATOM 793 N N . SER A 1 109 ? -14.263 18.306 2.310 1.00 55.47 109 SER A N 1
ATOM 794 C CA . SER A 1 109 ? -14.295 19.006 3.604 1.00 55.47 109 SER A CA 1
ATOM 795 C C . SER A 1 109 ? -13.980 18.106 4.807 1.00 55.47 109 SER A C 1
ATOM 797 O O . SER A 1 109 ? -13.915 18.585 5.939 1.00 55.47 109 SER A O 1
ATOM 799 N N . ASN A 1 110 ? -13.796 16.800 4.583 1.00 55.25 110 ASN A N 1
ATOM 800 C CA . ASN A 1 110 ? -13.433 15.843 5.623 1.00 55.25 110 ASN A CA 1
ATOM 801 C C . ASN A 1 110 ? -11.913 15.891 5.852 1.00 55.25 110 ASN A C 1
ATOM 803 O O . ASN A 1 110 ? -11.138 15.506 4.984 1.00 55.25 110 ASN A O 1
ATOM 807 N N . ASN A 1 111 ? -11.506 16.365 7.033 1.00 54.72 111 ASN A N 1
ATOM 808 C CA . ASN A 1 111 ? -10.124 16.669 7.445 1.00 54.72 111 ASN A CA 1
ATOM 809 C C . ASN A 1 111 ? -9.195 15.444 7.641 1.00 54.72 111 ASN A C 1
ATOM 811 O O . ASN A 1 111 ? -8.375 15.427 8.558 1.00 54.72 111 ASN A O 1
ATOM 815 N N . GLY A 1 112 ? -9.299 14.412 6.807 1.00 76.19 112 GLY A N 1
ATOM 816 C CA . GLY A 1 112 ? -8.462 13.218 6.898 1.00 76.19 112 GLY A CA 1
ATOM 817 C C . GLY A 1 112 ? -7.794 12.876 5.573 1.00 76.19 112 GLY A C 1
ATOM 818 O O . GLY A 1 112 ? -8.421 12.911 4.517 1.00 76.19 112 GLY A O 1
ATOM 819 N N . ILE A 1 113 ? -6.514 12.523 5.639 1.00 90.50 113 ILE A N 1
ATOM 820 C CA . ILE A 1 113 ? -5.870 11.657 4.651 1.00 90.50 113 ILE A CA 1
ATOM 821 C C . ILE A 1 113 ? -5.592 10.307 5.328 1.00 90.50 113 ILE A C 1
ATOM 823 O O . ILE A 1 113 ? -5.442 10.270 6.553 1.00 90.50 113 ILE A O 1
ATOM 827 N N . PRO A 1 114 ? -5.529 9.202 4.567 1.00 94.50 114 PRO A N 1
ATOM 828 C CA . PRO A 1 114 ? -5.106 7.910 5.095 1.00 94.50 114 PRO A CA 1
ATOM 829 C C . PRO A 1 114 ? -3.782 7.996 5.858 1.00 94.50 114 PRO A C 1
ATOM 831 O O . PRO A 1 114 ? -2.879 8.742 5.471 1.00 94.50 114 PRO A O 1
ATOM 834 N N . THR A 1 115 ? -3.634 7.176 6.897 1.00 95.38 115 THR A N 1
ATOM 835 C CA . THR A 1 115 ? -2.354 7.029 7.595 1.00 95.38 115 THR A CA 1
ATOM 836 C C . THR A 1 115 ? -1.328 6.406 6.655 1.00 95.38 115 THR A C 1
ATOM 838 O O . THR A 1 115 ? -1.605 5.401 6.003 1.00 95.38 115 THR A O 1
ATOM 841 N N . VAL A 1 116 ? -0.131 6.984 6.591 1.00 95.88 116 VAL A N 1
ATOM 842 C CA . VAL A 1 116 ? 0.994 6.406 5.852 1.00 95.88 116 VAL A CA 1
ATOM 843 C C . VAL A 1 116 ? 1.741 5.436 6.760 1.00 95.88 116 VAL A C 1
ATOM 845 O O . VAL A 1 116 ? 2.147 5.816 7.855 1.00 95.88 116 VAL A O 1
ATOM 848 N N . LEU A 1 117 ? 1.940 4.196 6.309 1.00 95.12 117 LEU A N 1
ATOM 849 C CA . LEU A 1 117 ? 2.773 3.225 7.011 1.00 95.12 117 LEU A CA 1
ATOM 850 C C . LEU A 1 117 ? 4.253 3.464 6.660 1.00 95.12 117 LEU A C 1
ATOM 852 O O . LEU A 1 117 ? 4.624 3.282 5.496 1.00 95.12 117 LEU A O 1
ATOM 856 N N . PRO A 1 118 ? 5.112 3.836 7.625 1.00 92.06 118 PRO A N 1
ATOM 857 C CA . PRO A 1 118 ? 6.535 4.021 7.363 1.00 92.06 118 PRO A CA 1
ATOM 858 C C . PRO A 1 118 ? 7.223 2.675 7.060 1.00 92.06 118 PRO A C 1
ATOM 860 O O . PRO A 1 118 ? 6.736 1.615 7.463 1.00 92.06 118 PRO A O 1
ATOM 863 N N . PRO A 1 119 ? 8.390 2.668 6.392 1.00 90.31 119 PRO A N 1
ATOM 864 C CA . PRO A 1 119 ? 9.076 1.454 5.951 1.00 90.31 119 PRO A CA 1
ATOM 865 C C . PRO A 1 119 ? 9.659 0.653 7.119 1.00 90.31 119 PRO A C 1
ATOM 867 O O . PRO A 1 119 ? 9.995 -0.526 6.957 1.00 90.31 119 PRO A O 1
ATOM 870 N N . ILE A 1 120 ? 9.812 1.296 8.278 1.00 89.75 120 ILE A N 1
ATOM 871 C CA . ILE A 1 120 ? 10.371 0.742 9.506 1.00 89.75 120 ILE A CA 1
ATOM 872 C C . ILE A 1 120 ? 9.371 0.997 10.643 1.00 89.75 120 ILE A C 1
ATOM 874 O O . ILE A 1 120 ? 8.901 2.127 10.775 1.00 89.75 120 ILE A O 1
ATOM 878 N N . PRO A 1 121 ? 9.047 -0.015 11.465 1.00 88.44 121 PRO A N 1
ATOM 879 C CA . PRO A 1 121 ? 8.270 0.176 12.687 1.00 88.44 121 PRO A CA 1
ATOM 880 C C . PRO A 1 121 ? 9.012 1.054 13.693 1.00 88.44 121 PRO A C 1
ATOM 882 O O . PRO A 1 121 ? 10.225 0.904 13.859 1.00 88.44 121 PRO A O 1
ATOM 885 N N . ASP A 1 122 ? 8.285 1.904 14.415 1.00 84.88 122 ASP A N 1
ATOM 886 C CA . ASP A 1 122 ? 8.837 2.672 15.535 1.00 84.88 122 ASP A CA 1
ATOM 887 C C . ASP A 1 122 ? 9.029 1.769 16.768 1.00 84.88 122 ASP A C 1
ATOM 889 O O . ASP A 1 122 ? 8.288 1.814 17.746 1.00 84.88 122 ASP A O 1
ATOM 893 N N . ASP A 1 123 ? 9.995 0.851 16.670 1.00 85.00 123 ASP A N 1
ATOM 894 C CA . ASP A 1 123 ? 10.341 -0.099 17.721 1.00 85.00 123 ASP A CA 1
ATOM 895 C C . ASP A 1 123 ? 11.874 -0.171 17.905 1.00 85.00 123 ASP A C 1
ATOM 897 O O . ASP A 1 123 ? 12.617 -0.596 17.003 1.00 85.00 123 ASP A O 1
ATOM 901 N N . PRO A 1 124 ? 12.390 0.217 19.088 1.00 84.50 124 PRO A N 1
ATOM 902 C CA . PRO A 1 124 ? 13.822 0.177 19.381 1.00 84.50 124 PRO A CA 1
ATOM 903 C C . PRO A 1 124 ? 14.447 -1.226 19.315 1.00 84.50 124 PRO A C 1
ATOM 905 O O . PRO A 1 124 ? 15.634 -1.368 19.014 1.00 84.50 124 PRO A O 1
ATOM 908 N N . ALA A 1 125 ? 13.689 -2.289 19.598 1.00 85.69 125 ALA A N 1
ATOM 909 C CA . ALA A 1 125 ? 14.191 -3.657 19.503 1.00 85.69 125 ALA A CA 1
ATOM 910 C C . ALA A 1 125 ? 14.286 -4.128 18.043 1.00 85.69 125 ALA A C 1
ATOM 912 O O . ALA A 1 125 ? 15.217 -4.869 17.708 1.00 85.69 125 ALA A O 1
ATOM 913 N N . PHE A 1 126 ? 13.380 -3.684 17.168 1.00 85.56 126 PHE A N 1
ATOM 914 C CA . PHE A 1 126 ? 13.450 -3.925 15.729 1.00 85.56 126 PHE A CA 1
ATOM 915 C C . PHE A 1 126 ? 14.697 -3.274 15.131 1.00 85.56 126 PHE A C 1
ATOM 917 O O . PHE A 1 126 ? 15.487 -3.956 14.474 1.00 85.56 126 PHE A O 1
ATOM 924 N N . THR A 1 127 ? 14.922 -1.990 15.411 1.00 83.88 127 THR A N 1
ATOM 925 C CA . THR A 1 127 ? 16.091 -1.250 14.903 1.00 83.88 127 THR A CA 1
ATOM 926 C C . THR A 1 127 ? 17.405 -1.796 15.465 1.00 83.88 127 THR A C 1
ATOM 928 O O . THR A 1 127 ? 18.355 -1.999 14.711 1.00 83.88 127 THR A O 1
ATOM 931 N N . LYS A 1 128 ? 17.455 -2.168 16.754 1.00 86.44 128 LYS A N 1
ATOM 932 C CA . LYS A 1 128 ? 18.634 -2.814 17.360 1.00 86.44 128 LYS A CA 1
ATOM 933 C C . LYS A 1 128 ? 18.978 -4.164 16.720 1.00 86.44 128 LYS A C 1
ATOM 935 O O . LYS A 1 128 ? 20.156 -4.487 16.588 1.00 86.44 128 LYS A O 1
ATOM 940 N N . LYS A 1 129 ? 17.972 -4.962 16.339 1.00 85.94 129 LYS A N 1
ATOM 941 C CA . LYS A 1 129 ? 18.177 -6.243 15.633 1.00 85.94 129 LYS A CA 1
ATOM 942 C C . LYS A 1 129 ? 18.565 -6.059 14.168 1.00 85.94 129 LYS A C 1
ATOM 944 O O . LYS A 1 129 ? 19.155 -6.963 13.588 1.00 85.94 129 LYS A O 1
ATOM 949 N N . ASN A 1 130 ? 18.260 -4.899 13.596 1.00 83.19 130 ASN A N 1
ATOM 950 C CA . ASN A 1 130 ? 18.501 -4.580 12.197 1.00 83.19 130 ASN A CA 1
ATOM 951 C C . ASN A 1 130 ? 19.307 -3.274 12.078 1.00 83.19 130 ASN A C 1
ATOM 953 O O . ASN A 1 130 ? 18.831 -2.318 11.476 1.00 83.19 130 ASN A O 1
ATOM 957 N N . PRO A 1 131 ? 20.538 -3.193 12.613 1.00 77.19 131 PRO A N 1
ATOM 958 C CA . PRO A 1 131 ? 21.275 -1.927 12.723 1.00 77.19 131 PRO A CA 1
ATOM 959 C C . PRO A 1 131 ? 21.606 -1.282 11.366 1.00 77.19 131 PRO A C 1
ATOM 961 O O . PRO A 1 131 ? 21.876 -0.087 11.293 1.00 77.19 131 PRO A O 1
ATOM 964 N N . ASN A 1 132 ? 21.569 -2.069 10.286 1.00 79.94 132 ASN A N 1
ATOM 965 C CA . ASN A 1 132 ? 21.799 -1.606 8.919 1.00 79.94 132 ASN A CA 1
ATOM 966 C C . ASN A 1 132 ? 20.505 -1.245 8.171 1.00 79.94 132 ASN A C 1
ATOM 968 O O . ASN A 1 132 ? 20.592 -0.757 7.043 1.00 79.94 132 ASN A O 1
ATOM 972 N N . ILE A 1 133 ? 19.322 -1.451 8.771 1.00 77.00 133 ILE A N 1
ATOM 973 C CA . ILE A 1 133 ? 18.046 -1.016 8.194 1.00 77.00 133 ILE A CA 1
ATOM 974 C C . ILE A 1 133 ? 17.920 0.496 8.408 1.00 77.00 133 ILE A C 1
ATOM 976 O O . ILE A 1 133 ? 17.355 1.002 9.372 1.00 77.00 133 ILE A O 1
ATOM 980 N N . LYS A 1 134 ? 18.559 1.262 7.524 1.00 66.75 134 LYS A N 1
ATOM 981 C CA . LYS A 1 134 ? 18.283 2.701 7.406 1.00 66.75 134 LYS A CA 1
ATOM 982 C C . LYS A 1 134 ? 16.866 2.866 6.868 1.00 66.75 134 LYS A C 1
ATOM 984 O O . LYS A 1 134 ? 16.384 1.912 6.274 1.00 66.75 134 LYS A O 1
ATOM 989 N N . ASN A 1 135 ? 16.247 4.038 7.063 1.00 66.38 135 ASN A N 1
ATOM 990 C CA . ASN A 1 135 ? 14.886 4.443 6.650 1.00 66.38 135 ASN A CA 1
ATOM 991 C C . ASN A 1 135 ? 14.597 4.216 5.145 1.00 66.38 135 ASN A C 1
ATOM 993 O O . ASN A 1 135 ? 14.419 5.149 4.368 1.00 66.38 135 ASN A O 1
ATOM 997 N N . GLN A 1 136 ? 14.660 2.961 4.710 1.00 72.56 136 GLN A N 1
ATOM 998 C CA . GLN A 1 136 ? 14.763 2.534 3.329 1.00 72.56 136 GLN A CA 1
ATOM 999 C C . GLN A 1 136 ? 13.367 2.176 2.876 1.00 72.56 136 GLN A C 1
ATOM 1001 O O . GLN A 1 136 ? 12.911 1.034 2.976 1.00 72.56 136 GLN A O 1
ATOM 1006 N N . TYR A 1 137 ? 12.709 3.201 2.356 1.00 81.62 137 TYR A N 1
ATOM 1007 C CA . TYR A 1 137 ? 11.800 2.985 1.253 1.00 81.62 137 TYR A CA 1
ATOM 1008 C C . TYR A 1 137 ? 12.556 2.274 0.130 1.00 81.62 137 TYR A C 1
ATOM 1010 O O . TYR A 1 137 ? 13.730 2.556 -0.131 1.00 81.62 137 TYR A O 1
ATOM 1018 N N . PHE A 1 138 ? 11.887 1.328 -0.516 1.00 90.69 138 PHE A N 1
ATOM 1019 C CA . PHE A 1 138 ? 12.417 0.728 -1.727 1.00 90.69 138 PHE A CA 1
ATOM 1020 C C . PHE A 1 138 ? 12.340 1.755 -2.855 1.00 90.69 138 PHE A C 1
ATOM 1022 O O . PHE A 1 138 ? 11.307 2.403 -3.035 1.00 90.69 138 PHE A O 1
ATOM 1029 N N . SER A 1 139 ? 13.412 1.898 -3.632 1.00 91.94 139 SER A N 1
ATOM 1030 C CA . SER A 1 139 ? 13.334 2.664 -4.873 1.00 91.94 139 SER A CA 1
ATOM 1031 C C . SER A 1 139 ? 12.333 1.981 -5.800 1.00 91.94 139 SER A C 1
ATOM 1033 O O . SER A 1 139 ? 12.429 0.778 -6.056 1.00 91.94 139 SER A O 1
ATOM 1035 N N . PHE A 1 140 ? 11.372 2.741 -6.321 1.00 93.94 140 PHE A N 1
ATOM 1036 C CA . PHE A 1 140 ? 10.325 2.171 -7.161 1.00 93.94 140 PHE A CA 1
ATOM 1037 C C . PHE A 1 140 ? 10.911 1.448 -8.383 1.00 93.94 140 PHE A C 1
ATOM 1039 O O . PHE A 1 140 ? 11.620 2.040 -9.197 1.00 93.94 140 PHE A O 1
ATOM 1046 N N . GLY A 1 141 ? 10.590 0.160 -8.514 1.00 93.19 141 GLY A N 1
ATOM 1047 C CA . GLY A 1 141 ? 11.017 -0.685 -9.629 1.00 93.19 141 GLY A CA 1
ATOM 1048 C C . GLY A 1 141 ? 12.469 -1.159 -9.604 1.00 93.19 141 GLY A C 1
ATOM 1049 O O . GLY A 1 141 ? 12.879 -1.839 -10.551 1.00 93.19 141 GLY A O 1
ATOM 1050 N N . GLU A 1 142 ? 13.231 -0.840 -8.556 1.00 94.56 142 GLU A N 1
ATOM 1051 C CA . GLU A 1 142 ? 14.573 -1.379 -8.346 1.00 94.56 142 GLU A CA 1
ATOM 1052 C C . GLU A 1 142 ? 14.499 -2.798 -7.752 1.00 94.56 142 GLU A C 1
ATOM 1054 O O . GLU A 1 142 ? 13.841 -2.994 -6.727 1.00 94.56 142 GLU A O 1
ATOM 1059 N N . PRO A 1 143 ? 15.165 -3.802 -8.356 1.00 96.19 143 PRO A N 1
ATOM 1060 C CA . PRO A 1 143 ? 15.231 -5.138 -7.777 1.00 96.19 143 PRO A CA 1
ATOM 1061 C C . PRO A 1 143 ? 15.875 -5.137 -6.390 1.00 96.19 143 PRO A C 1
ATOM 1063 O O . PRO A 1 143 ? 16.986 -4.633 -6.225 1.00 96.19 143 PRO A O 1
ATOM 1066 N N . HIS A 1 144 ? 15.205 -5.743 -5.410 1.00 95.06 144 HIS A N 1
ATOM 1067 C CA . HIS A 1 144 ? 15.684 -5.785 -4.031 1.00 95.06 144 HIS A CA 1
ATOM 1068 C C . HIS A 1 144 ? 15.503 -7.184 -3.413 1.00 95.06 144 HIS A C 1
ATOM 1070 O O . HIS A 1 144 ? 14.388 -7.709 -3.459 1.00 95.06 144 HIS A O 1
ATOM 1076 N N . PRO A 1 145 ? 16.525 -7.767 -2.751 1.00 94.75 145 PRO A N 1
ATOM 1077 C CA . PRO A 1 145 ? 16.438 -9.108 -2.158 1.00 94.75 145 PRO A CA 1
ATOM 1078 C C . PRO A 1 145 ? 15.229 -9.301 -1.234 1.00 94.75 145 PRO A C 1
ATOM 1080 O O . PRO A 1 145 ? 14.438 -10.203 -1.445 1.00 94.75 145 PRO A O 1
ATOM 1083 N N . ALA A 1 146 ? 14.987 -8.377 -0.298 1.00 94.31 146 ALA A N 1
ATOM 1084 C CA . ALA A 1 146 ? 13.840 -8.481 0.615 1.00 94.31 146 ALA A CA 1
ATOM 1085 C C . ALA A 1 146 ? 12.458 -8.487 -0.083 1.00 94.31 146 ALA A C 1
ATOM 1087 O O . ALA A 1 146 ? 11.516 -9.097 0.428 1.00 94.31 146 ALA A O 1
ATOM 1088 N N . ILE A 1 147 ? 12.331 -7.811 -1.235 1.00 96.31 147 ILE A N 1
ATOM 1089 C CA . ILE A 1 147 ? 11.100 -7.841 -2.039 1.00 96.31 147 ILE A CA 1
ATOM 1090 C C . ILE A 1 147 ? 10.957 -9.225 -2.683 1.00 96.31 147 ILE A C 1
ATOM 1092 O O . ILE A 1 147 ? 9.882 -9.817 -2.618 1.00 96.31 147 ILE A O 1
ATOM 1096 N N . LEU A 1 148 ? 12.043 -9.758 -3.251 1.00 96.62 148 LEU A N 1
ATOM 1097 C CA . LEU A 1 148 ? 12.076 -11.099 -3.836 1.00 96.62 148 LEU A CA 1
ATOM 1098 C C . LEU A 1 148 ? 11.773 -12.190 -2.801 1.00 96.62 148 LEU A C 1
ATOM 1100 O O . LEU A 1 148 ? 10.997 -13.097 -3.090 1.00 96.62 148 LEU A O 1
ATOM 1104 N N . ASP A 1 149 ? 12.334 -12.082 -1.597 1.00 96.44 149 ASP A N 1
ATOM 1105 C CA . ASP A 1 149 ? 12.076 -13.014 -0.496 1.00 96.44 149 ASP A CA 1
ATOM 1106 C C . ASP A 1 149 ? 10.584 -13.041 -0.151 1.00 96.44 149 ASP A C 1
ATOM 1108 O O . ASP A 1 149 ? 9.989 -14.111 -0.043 1.00 96.44 149 ASP A O 1
ATOM 1112 N N . THR A 1 150 ? 9.962 -11.859 -0.053 1.00 96.56 150 THR A N 1
ATOM 1113 C CA . THR A 1 150 ? 8.523 -11.730 0.222 1.00 96.56 150 THR A CA 1
ATOM 1114 C C . THR A 1 150 ? 7.682 -12.293 -0.921 1.00 96.56 150 THR A C 1
ATOM 1116 O O . THR A 1 150 ? 6.716 -13.012 -0.685 1.00 96.56 150 THR A O 1
ATOM 1119 N N . TYR A 1 151 ? 8.043 -11.992 -2.168 1.00 96.44 151 TYR A N 1
ATOM 1120 C CA . TYR A 1 151 ? 7.377 -12.556 -3.339 1.00 96.44 151 TYR A CA 1
ATOM 1121 C C . TYR A 1 151 ? 7.414 -14.089 -3.309 1.00 96.44 151 TYR A C 1
ATOM 1123 O O . TYR A 1 151 ? 6.376 -14.739 -3.420 1.00 96.44 151 TYR A O 1
ATOM 1131 N N . ASN A 1 152 ? 8.593 -14.670 -3.079 1.00 95.38 152 ASN A N 1
ATOM 1132 C CA . ASN A 1 152 ? 8.776 -16.115 -3.033 1.00 95.38 152 ASN A CA 1
ATOM 1133 C C . ASN A 1 152 ? 8.054 -16.777 -1.860 1.00 95.38 152 ASN A C 1
ATOM 1135 O O . ASN A 1 152 ? 7.553 -17.884 -2.033 1.00 95.38 152 ASN A O 1
ATOM 1139 N N . SER A 1 153 ? 7.992 -16.129 -0.693 1.00 95.69 153 SER A N 1
ATOM 1140 C CA . SER A 1 153 ? 7.281 -16.678 0.465 1.00 95.69 153 SER A CA 1
ATOM 1141 C C . SER A 1 153 ? 5.763 -16.614 0.312 1.00 95.69 153 SER A C 1
ATOM 1143 O O . SER A 1 153 ? 5.067 -17.434 0.894 1.00 95.69 153 SER A O 1
ATOM 1145 N N . MET A 1 154 ? 5.250 -15.628 -0.431 1.00 94.88 154 MET A N 1
ATOM 1146 C CA . MET A 1 154 ? 3.810 -15.396 -0.573 1.00 94.88 154 MET A CA 1
ATOM 1147 C C . MET A 1 154 ? 3.197 -16.098 -1.788 1.00 94.88 154 MET A C 1
ATOM 1149 O O . MET A 1 154 ? 2.001 -16.363 -1.764 1.00 94.88 154 MET A O 1
ATOM 1153 N N . LYS A 1 155 ? 3.974 -16.405 -2.838 1.00 91.88 155 LYS A N 1
ATOM 1154 C CA . LYS A 1 155 ? 3.453 -16.804 -4.164 1.00 91.88 155 LYS A CA 1
ATOM 1155 C C . LYS A 1 155 ? 2.463 -17.976 -4.175 1.00 91.88 155 LYS A C 1
ATOM 1157 O O . LYS A 1 155 ? 1.622 -18.017 -5.068 1.00 91.88 155 LYS A O 1
ATOM 1162 N N . ASP A 1 156 ? 2.548 -18.892 -3.211 1.00 90.94 156 ASP A N 1
ATOM 1163 C CA . ASP A 1 156 ? 1.652 -20.053 -3.122 1.00 90.94 156 ASP A CA 1
ATOM 1164 C C . ASP A 1 156 ? 0.313 -19.722 -2.429 1.00 90.94 156 ASP A C 1
ATOM 1166 O O . ASP A 1 156 ? -0.690 -20.395 -2.660 1.00 90.94 156 ASP A O 1
ATOM 1170 N N . GLU A 1 157 ? 0.274 -18.671 -1.603 1.00 92.75 157 GLU A N 1
ATOM 1171 C CA . GLU A 1 157 ? -0.924 -18.210 -0.882 1.00 92.75 157 GLU A CA 1
ATOM 1172 C C . GLU A 1 157 ? -1.596 -17.020 -1.580 1.00 92.75 157 GLU A C 1
ATOM 1174 O O . GLU A 1 157 ? -2.823 -16.929 -1.665 1.00 92.75 157 GLU A O 1
ATOM 1179 N N . LEU A 1 158 ? -0.779 -16.092 -2.076 1.00 93.19 158 LEU A N 1
ATOM 1180 C CA . LEU A 1 158 ? -1.179 -14.874 -2.759 1.00 93.19 158 LEU A CA 1
ATOM 1181 C C . LEU A 1 158 ? -0.066 -14.457 -3.721 1.00 93.19 158 LEU A C 1
ATOM 1183 O O . LEU A 1 158 ? 1.011 -14.024 -3.309 1.00 93.19 158 LEU A O 1
ATOM 1187 N N . VAL A 1 159 ? -0.340 -14.540 -5.020 1.00 94.62 159 VAL A N 1
ATOM 1188 C CA . VAL A 1 159 ? 0.593 -14.054 -6.039 1.00 94.62 159 VAL A CA 1
ATOM 1189 C C . VAL A 1 159 ? 0.635 -12.530 -5.976 1.00 94.62 159 VAL A C 1
ATOM 1191 O O . VAL A 1 159 ? -0.389 -11.886 -6.171 1.00 94.62 159 VAL A O 1
ATOM 1194 N N . LEU A 1 160 ? 1.814 -11.968 -5.716 1.00 96.25 160 LEU A N 1
ATOM 1195 C CA . LEU A 1 160 ? 2.060 -10.528 -5.643 1.00 96.25 160 LEU A CA 1
ATOM 1196 C C . LEU A 1 160 ? 2.917 -10.078 -6.828 1.00 96.25 160 LEU A C 1
ATOM 1198 O O . LEU A 1 160 ? 3.785 -10.818 -7.279 1.00 96.25 160 LEU A O 1
ATOM 1202 N N . ASP A 1 161 ? 2.747 -8.846 -7.299 1.00 96.25 161 ASP A N 1
ATOM 1203 C CA . ASP A 1 161 ? 3.718 -8.235 -8.209 1.00 96.25 161 ASP A CA 1
ATOM 1204 C C . ASP A 1 161 ? 4.943 -7.689 -7.440 1.00 96.25 161 ASP A C 1
ATOM 1206 O O . ASP A 1 161 ? 4.878 -7.431 -6.237 1.00 96.25 161 ASP A O 1
ATOM 1210 N N . LEU A 1 162 ? 6.075 -7.486 -8.117 1.00 96.75 162 LEU A N 1
ATOM 1211 C CA . LEU A 1 162 ? 7.330 -6.996 -7.523 1.00 96.75 162 LEU A CA 1
ATOM 1212 C C . LEU A 1 162 ? 7.449 -5.456 -7.513 1.00 96.75 162 LEU A C 1
ATOM 1214 O O . LEU A 1 162 ? 8.495 -4.949 -7.103 1.00 96.75 162 LEU A O 1
ATOM 1218 N N . LEU A 1 163 ? 6.431 -4.700 -7.952 1.00 95.62 163 LEU A N 1
ATOM 1219 C CA . LEU A 1 163 ? 6.418 -3.225 -7.923 1.00 95.62 163 LEU A CA 1
ATOM 1220 C C . LEU A 1 163 ? 5.574 -2.648 -6.784 1.00 95.62 163 LEU A C 1
ATOM 1222 O O . LEU A 1 163 ? 5.965 -1.638 -6.199 1.00 95.62 163 LEU A O 1
ATOM 1226 N N . TYR A 1 164 ? 4.435 -3.264 -6.476 1.00 96.31 164 TYR A N 1
ATOM 1227 C CA . TYR A 1 164 ? 3.475 -2.773 -5.490 1.00 96.31 164 TYR A CA 1
ATOM 1228 C C . TYR A 1 164 ? 3.170 -3.822 -4.425 1.00 96.31 164 TYR A C 1
ATOM 1230 O O . TYR A 1 164 ? 3.355 -3.551 -3.234 1.00 96.31 164 TYR A O 1
ATOM 1238 N N . GLY A 1 165 ? 2.748 -5.018 -4.840 1.00 96.94 165 GLY A N 1
ATOM 1239 C CA . GLY A 1 165 ? 2.323 -6.102 -3.960 1.00 96.94 165 GLY A CA 1
ATOM 1240 C C . GLY A 1 165 ? 3.408 -6.540 -2.980 1.00 96.94 165 GLY A C 1
ATOM 1241 O O . GLY A 1 165 ? 3.291 -6.308 -1.775 1.00 96.94 165 GLY A O 1
ATOM 1242 N N . ALA A 1 166 ? 4.482 -7.140 -3.494 1.00 97.12 166 ALA A N 1
ATOM 1243 C CA . ALA A 1 166 ? 5.573 -7.669 -2.686 1.00 97.12 166 ALA A CA 1
ATOM 1244 C C . ALA A 1 166 ? 6.268 -6.575 -1.858 1.00 97.12 166 ALA A C 1
ATOM 1246 O O . ALA A 1 166 ? 6.393 -6.782 -0.655 1.00 97.12 166 ALA A O 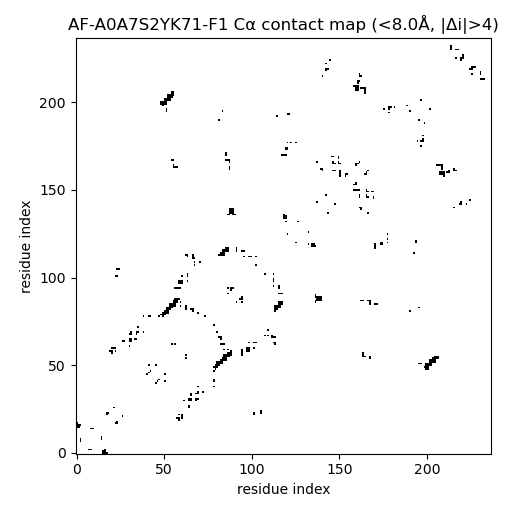1
ATOM 1247 N N . PRO A 1 167 ? 6.606 -5.381 -2.396 1.00 96.12 167 PRO A N 1
ATOM 1248 C CA . PRO A 1 167 ? 7.141 -4.287 -1.581 1.00 96.12 167 PRO A CA 1
ATOM 1249 C C . PRO A 1 167 ? 6.222 -3.879 -0.423 1.00 96.12 167 PRO A C 1
ATOM 1251 O O . PRO A 1 167 ? 6.696 -3.668 0.697 1.00 96.12 167 PRO A O 1
ATOM 1254 N N . SER A 1 168 ? 4.907 -3.811 -0.664 1.00 96.69 168 SER A N 1
ATOM 1255 C CA . SER A 1 168 ? 3.935 -3.489 0.386 1.00 96.69 168 SER A CA 1
ATOM 1256 C C . SER A 1 168 ? 3.894 -4.550 1.468 1.00 96.69 168 SER A C 1
ATOM 1258 O O . SER A 1 168 ? 3.920 -4.222 2.652 1.00 96.69 168 SER A O 1
ATOM 1260 N N . TRP A 1 169 ? 3.863 -5.821 1.069 1.00 96.94 169 TRP A N 1
ATOM 1261 C CA . TRP A 1 169 ? 3.889 -6.939 2.003 1.00 96.94 169 TRP A CA 1
ATOM 1262 C C . TRP A 1 169 ? 5.196 -7.002 2.786 1.00 96.94 169 TRP A C 1
ATOM 1264 O O . TRP A 1 169 ? 5.160 -7.254 3.988 1.00 96.94 169 TRP A O 1
ATOM 1274 N N . THR A 1 170 ? 6.336 -6.680 2.169 1.00 95.56 170 THR A N 1
ATOM 1275 C CA . THR A 1 170 ? 7.617 -6.618 2.876 1.00 95.56 170 THR A CA 1
ATOM 1276 C C . THR A 1 170 ? 7.560 -5.597 4.012 1.00 95.56 170 THR A C 1
ATOM 1278 O O . THR A 1 170 ? 8.014 -5.888 5.117 1.00 95.56 170 THR A O 1
ATOM 1281 N N . ILE A 1 171 ? 6.985 -4.411 3.775 1.00 94.81 171 ILE A N 1
ATOM 1282 C CA . ILE A 1 171 ? 6.825 -3.382 4.815 1.00 94.81 171 ILE A CA 1
ATOM 1283 C C . ILE A 1 171 ? 5.772 -3.808 5.844 1.00 94.81 171 ILE A C 1
ATOM 1285 O O . ILE A 1 171 ? 6.031 -3.737 7.045 1.00 94.81 171 ILE A O 1
ATOM 1289 N N . LEU A 1 172 ? 4.616 -4.304 5.399 1.00 95.19 172 LEU A N 1
ATOM 1290 C CA . LEU A 1 172 ? 3.536 -4.759 6.275 1.00 95.19 172 LEU A CA 1
ATOM 1291 C C . LEU A 1 172 ? 4.030 -5.825 7.263 1.00 95.19 172 LEU A C 1
ATOM 1293 O O . LEU A 1 172 ? 3.851 -5.677 8.471 1.00 95.19 172 LEU A O 1
ATOM 1297 N N . LEU A 1 173 ? 4.732 -6.852 6.778 1.00 93.75 173 LEU A N 1
ATOM 1298 C CA . LEU A 1 173 ? 5.269 -7.932 7.607 1.00 93.75 173 LEU A CA 1
ATOM 1299 C C . LEU A 1 173 ? 6.290 -7.434 8.642 1.00 93.75 173 LEU A C 1
ATOM 1301 O O . LEU A 1 173 ? 6.345 -7.986 9.743 1.00 93.75 173 LEU A O 1
ATOM 1305 N N . ARG A 1 174 ? 7.067 -6.374 8.358 1.00 91.88 174 ARG A N 1
ATOM 1306 C CA . ARG A 1 174 ? 7.955 -5.759 9.370 1.00 91.88 174 ARG A CA 1
ATOM 1307 C C . ARG A 1 174 ? 7.153 -5.269 10.573 1.00 91.88 174 ARG A C 1
ATOM 1309 O O . ARG A 1 174 ? 7.527 -5.567 11.705 1.00 91.88 174 ARG A O 1
ATOM 1316 N N . HIS A 1 175 ? 6.047 -4.568 10.327 1.00 92.19 175 HIS A N 1
ATOM 1317 C CA . HIS A 1 175 ? 5.166 -4.048 11.377 1.00 92.19 175 HIS A CA 1
ATOM 1318 C C . HIS A 1 175 ? 4.423 -5.156 12.115 1.00 92.19 175 HIS A C 1
ATOM 1320 O O . HIS A 1 175 ? 4.399 -5.152 13.345 1.00 92.19 175 HIS A O 1
ATOM 1326 N N . LEU A 1 176 ? 3.899 -6.154 11.399 1.00 90.88 176 LEU A N 1
ATOM 1327 C CA . LEU A 1 176 ? 3.203 -7.285 12.025 1.00 90.88 176 LEU A CA 1
ATOM 1328 C C . LEU A 1 176 ? 4.120 -8.106 12.938 1.00 90.88 176 LEU A C 1
ATOM 1330 O O . LEU A 1 176 ? 3.719 -8.492 14.033 1.00 90.88 176 LEU A O 1
ATOM 1334 N N . ASN A 1 177 ? 5.380 -8.304 12.547 1.00 86.38 177 ASN A N 1
ATOM 1335 C CA . ASN A 1 177 ? 6.366 -9.034 13.353 1.00 86.38 177 ASN A CA 1
ATOM 1336 C C . ASN A 1 177 ? 6.796 -8.301 14.637 1.00 86.38 177 ASN A C 1
ATOM 1338 O O . ASN A 1 177 ? 7.386 -8.914 15.542 1.00 86.38 177 ASN A O 1
ATOM 1342 N N . VAL A 1 178 ? 6.552 -6.993 14.703 1.00 83.44 178 VAL A N 1
ATOM 1343 C CA . VAL A 1 178 ? 6.775 -6.159 15.887 1.00 83.44 178 VAL A CA 1
ATOM 1344 C C . VAL A 1 178 ? 5.516 -6.140 16.749 1.00 83.44 178 VAL A C 1
ATOM 1346 O O . VAL A 1 178 ? 5.564 -6.547 17.908 1.00 83.44 178 VAL A O 1
ATOM 1349 N N . GLN A 1 179 ? 4.379 -5.765 16.165 1.00 75.06 179 GLN A N 1
ATOM 1350 C CA . GLN A 1 179 ? 3.117 -5.573 16.885 1.00 75.06 179 GLN A CA 1
ATOM 1351 C C . GLN A 1 179 ? 2.505 -6.895 17.368 1.00 75.06 179 GLN A C 1
ATOM 1353 O O . GLN A 1 179 ? 1.936 -6.939 18.452 1.00 75.06 179 GLN A O 1
ATOM 1358 N N . GLY A 1 180 ? 2.734 -8.012 16.668 1.00 63.03 180 GLY A N 1
ATOM 1359 C CA . GLY A 1 180 ? 2.306 -9.347 17.108 1.00 63.03 180 GLY A CA 1
ATOM 1360 C C . GLY A 1 180 ? 2.932 -9.823 18.430 1.00 63.03 180 GLY A C 1
ATOM 1361 O O . GLY A 1 180 ? 2.489 -10.826 18.987 1.00 63.03 180 GLY A O 1
ATOM 1362 N N . LYS A 1 181 ? 3.947 -9.116 18.953 1.00 56.44 181 LYS A N 1
ATOM 1363 C CA . LYS A 1 181 ? 4.548 -9.363 20.279 1.00 56.44 181 LYS A CA 1
ATOM 1364 C C . LYS A 1 181 ? 3.949 -8.496 21.383 1.00 56.44 181 LYS A C 1
ATOM 1366 O O . LYS A 1 181 ? 4.116 -8.822 22.557 1.00 56.44 181 LYS A O 1
ATOM 1371 N N . SER A 1 182 ? 3.255 -7.419 21.022 1.00 54.12 182 SER A N 1
ATOM 1372 C CA . SER A 1 182 ? 2.529 -6.562 21.953 1.00 54.12 182 SER A CA 1
ATOM 1373 C C . SER A 1 182 ? 1.138 -7.149 22.176 1.00 54.12 182 SER A C 1
ATOM 1375 O O . SER A 1 182 ? 0.138 -6.648 21.687 1.00 54.12 182 SER A O 1
ATOM 1377 N N . GLN A 1 183 ? 1.055 -8.273 22.890 1.00 49.09 183 GLN A N 1
ATOM 1378 C CA . GLN A 1 183 ? -0.232 -8.702 23.428 1.00 49.09 183 GLN A CA 1
ATOM 1379 C C . GLN A 1 183 ? -0.450 -8.021 24.774 1.00 49.09 183 GLN A C 1
ATOM 1381 O O . GLN A 1 183 ? 0.118 -8.442 25.781 1.00 49.09 183 GLN A O 1
ATOM 1386 N N . ASN A 1 184 ? -1.301 -6.995 24.818 1.00 50.53 184 ASN A N 1
ATOM 1387 C CA . ASN A 1 184 ? -1.994 -6.656 26.056 1.00 50.53 184 ASN A CA 1
ATOM 1388 C C . ASN A 1 184 ? -3.375 -6.020 25.831 1.00 50.53 184 ASN A C 1
ATOM 1390 O O . ASN A 1 184 ? -3.503 -4.890 25.386 1.00 50.53 184 ASN A O 1
ATOM 1394 N N . LYS A 1 185 ? -4.372 -6.767 26.325 1.00 45.16 185 LYS A N 1
ATOM 1395 C CA . LYS A 1 185 ? -5.480 -6.322 27.186 1.00 45.16 185 LYS A CA 1
ATOM 1396 C C . LYS A 1 185 ? -6.463 -5.306 26.603 1.00 45.16 185 LYS A C 1
ATOM 1398 O O . LYS A 1 185 ? -6.390 -4.128 26.908 1.00 45.16 185 LYS A O 1
ATOM 1403 N N . GLY A 1 186 ? -7.504 -5.839 25.962 1.00 43.16 186 GLY A N 1
ATOM 1404 C CA . GLY A 1 186 ? -8.880 -5.754 26.484 1.00 43.16 186 GLY A CA 1
ATOM 1405 C C . GLY A 1 186 ? -9.417 -4.385 26.922 1.00 43.16 186 GLY A C 1
ATOM 1406 O O . GLY A 1 186 ? -10.244 -4.340 27.829 1.00 43.16 186 GLY A O 1
ATOM 1407 N N . GLY A 1 187 ? -8.961 -3.297 26.314 1.00 48.97 187 GLY A N 1
ATOM 1408 C CA . GLY A 1 187 ? -9.523 -1.961 26.457 1.00 48.97 187 GLY A CA 1
ATOM 1409 C C . GLY A 1 187 ? -9.944 -1.443 25.089 1.00 48.97 187 GLY A C 1
ATOM 1410 O O . GLY A 1 187 ? -9.374 -1.847 24.079 1.00 48.97 187 GLY A O 1
ATOM 1411 N N . GLU A 1 188 ? -10.951 -0.573 25.057 1.00 57.34 188 GLU A N 1
ATOM 1412 C CA . GLU A 1 188 ? -11.338 0.189 23.867 1.00 57.34 188 GLU A CA 1
ATOM 1413 C C . GLU A 1 188 ? -10.134 1.017 23.386 1.00 57.34 188 GLU A C 1
ATOM 1415 O O . GLU A 1 188 ? -9.912 2.134 23.852 1.00 57.34 188 GLU A O 1
ATOM 1420 N N . SER A 1 189 ? -9.303 0.463 22.500 1.00 59.44 189 SER A N 1
ATOM 1421 C CA . SER A 1 189 ? -8.185 1.205 21.927 1.00 59.44 189 SER A CA 1
ATOM 1422 C C . SER A 1 189 ? -8.691 2.019 20.742 1.00 59.44 189 SER A C 1
ATOM 1424 O O . SER A 1 189 ? -9.077 1.502 19.693 1.00 59.44 189 SER A O 1
ATOM 1426 N N . SER A 1 190 ? -8.707 3.339 20.921 1.00 79.88 190 SER A N 1
ATOM 1427 C CA . SER A 1 190 ? -8.750 4.276 19.803 1.00 79.88 190 SER A CA 1
ATOM 1428 C C . SER A 1 190 ? -7.604 3.971 18.838 1.00 79.88 190 SER A C 1
ATOM 1430 O O . SER A 1 190 ? -6.510 3.629 19.281 1.00 79.88 190 SER A O 1
ATOM 1432 N N . PHE A 1 191 ? -7.834 4.129 17.535 1.00 87.31 191 PHE A N 1
ATOM 1433 C CA . PHE A 1 191 ? -6.798 3.936 16.521 1.00 87.31 191 PHE A CA 1
ATOM 1434 C C . PHE A 1 191 ? -5.534 4.761 16.813 1.00 87.31 191 PHE A C 1
ATOM 1436 O O . PHE A 1 191 ? -5.614 5.980 16.973 1.00 87.31 191 PHE A O 1
ATOM 1443 N N . ASP A 1 192 ? -4.382 4.089 16.830 1.00 89.31 192 ASP A N 1
ATOM 1444 C CA . ASP A 1 192 ? -3.060 4.701 16.940 1.00 89.31 192 ASP A CA 1
ATOM 1445 C C . ASP A 1 192 ? -2.318 4.555 15.595 1.00 89.31 192 ASP A C 1
ATOM 1447 O O . ASP A 1 192 ? -2.048 3.429 15.166 1.00 89.31 192 ASP A O 1
ATOM 1451 N N . PRO A 1 193 ? -1.981 5.660 14.903 1.00 88.06 193 PRO A N 1
ATOM 1452 C CA . PRO A 1 193 ? -1.274 5.607 13.626 1.00 88.06 193 PRO A CA 1
ATOM 1453 C C . PRO A 1 193 ? 0.167 5.075 13.727 1.00 88.06 193 PRO A C 1
ATOM 1455 O O . PRO A 1 193 ? 0.726 4.698 12.697 1.00 88.06 193 PRO A O 1
ATOM 1458 N N . ILE A 1 194 ? 0.771 5.033 14.922 1.00 86.75 194 ILE A N 1
ATOM 1459 C CA . ILE A 1 194 ? 2.114 4.472 15.154 1.00 86.75 194 ILE A CA 1
ATOM 1460 C C . ILE A 1 194 ? 2.052 2.940 15.190 1.00 86.75 194 ILE A C 1
ATOM 1462 O O . ILE A 1 194 ? 2.931 2.261 14.652 1.00 86.75 194 ILE A O 1
ATOM 1466 N N . VAL A 1 195 ? 0.981 2.386 15.766 1.00 87.69 195 VAL A N 1
ATOM 1467 C CA . VAL A 1 195 ? 0.719 0.940 15.832 1.00 87.69 195 VAL A CA 1
ATOM 1468 C C . VAL A 1 195 ? -0.617 0.576 15.171 1.00 87.69 195 VAL A C 1
ATOM 1470 O O . VAL A 1 195 ? -1.531 0.067 15.821 1.00 87.69 195 VAL A O 1
ATOM 1473 N N . PRO A 1 196 ? -0.756 0.788 13.846 1.00 91.00 196 PRO A N 1
ATOM 1474 C CA . PRO A 1 196 ? -2.055 0.776 13.172 1.00 91.00 196 PRO A CA 1
ATOM 1475 C C . PRO A 1 196 ? -2.735 -0.598 13.098 1.00 91.00 196 PRO A C 1
ATOM 1477 O O . PRO A 1 196 ? -3.846 -0.694 12.567 1.00 91.00 196 PRO A O 1
ATOM 1480 N N . PHE A 1 197 ? -2.097 -1.664 13.587 1.00 92.31 197 PHE A N 1
ATOM 1481 C CA . PHE A 1 197 ? -2.638 -3.024 13.584 1.00 92.31 197 PHE A CA 1
ATOM 1482 C C . PHE A 1 197 ? -2.921 -3.573 14.988 1.00 92.31 197 PHE A C 1
ATOM 1484 O O . PHE A 1 197 ? -3.505 -4.651 15.097 1.00 92.31 197 PHE A O 1
ATOM 1491 N N . ASP A 1 198 ? -2.555 -2.857 16.056 1.00 88.12 198 ASP A N 1
ATOM 1492 C CA . ASP A 1 198 ? -2.686 -3.369 17.423 1.00 88.12 198 ASP A CA 1
ATOM 1493 C C . ASP A 1 198 ? -4.155 -3.582 17.825 1.00 88.12 198 ASP A C 1
ATOM 1495 O O . ASP A 1 198 ? -4.963 -2.654 17.834 1.00 88.12 198 ASP A O 1
ATOM 1499 N N . GLY A 1 199 ? -4.519 -4.833 18.121 1.00 87.25 199 GLY A N 1
ATOM 1500 C CA . GLY A 1 199 ? -5.894 -5.229 18.446 1.00 87.25 199 GLY A CA 1
ATOM 1501 C C . GLY A 1 199 ? -6.891 -5.158 17.279 1.00 87.25 199 GLY A C 1
ATOM 1502 O O . GLY A 1 199 ? -8.093 -5.327 17.499 1.00 87.25 199 GLY A O 1
ATOM 1503 N N . ARG A 1 200 ? -6.432 -4.930 16.040 1.00 92.62 200 ARG A N 1
ATOM 1504 C CA . ARG A 1 200 ? -7.294 -4.728 14.864 1.00 92.62 200 ARG A CA 1
ATOM 1505 C C . ARG A 1 200 ? -7.222 -5.902 13.902 1.00 92.62 200 ARG A C 1
ATOM 1507 O O . ARG A 1 200 ? -6.196 -6.557 13.741 1.00 92.62 200 ARG A O 1
ATOM 1514 N N . SER A 1 201 ? -8.334 -6.159 13.222 1.00 95.38 201 SER A N 1
ATOM 1515 C CA . SER A 1 201 ? -8.326 -7.049 12.062 1.00 95.38 201 SER A CA 1
ATOM 1516 C C . SER A 1 201 ? -7.702 -6.333 10.875 1.00 95.38 201 SER A C 1
ATOM 1518 O O . SER A 1 201 ? -7.804 -5.113 10.771 1.00 95.38 201 SER A O 1
ATOM 1520 N N . ILE A 1 202 ? -7.094 -7.083 9.963 1.00 96.00 202 ILE A N 1
ATOM 1521 C CA . ILE A 1 202 ? -6.374 -6.513 8.825 1.00 96.00 202 ILE A CA 1
ATOM 1522 C C . ILE A 1 202 ? -7.006 -7.011 7.533 1.00 96.00 202 ILE A C 1
ATOM 1524 O O . ILE A 1 202 ? -7.227 -8.210 7.370 1.00 96.00 202 ILE A O 1
ATOM 1528 N N . MET A 1 203 ? -7.279 -6.090 6.615 1.00 97.62 203 MET A N 1
ATOM 1529 C CA . MET A 1 203 ? -7.714 -6.392 5.255 1.00 97.62 203 MET A CA 1
ATOM 1530 C C . MET A 1 203 ? -6.729 -5.769 4.275 1.00 97.62 203 MET A C 1
ATOM 1532 O O . MET A 1 203 ? -6.602 -4.552 4.209 1.00 97.62 203 MET A O 1
ATOM 1536 N N . TYR A 1 204 ? -6.034 -6.599 3.505 1.00 97.69 204 TYR A N 1
ATOM 1537 C CA . TYR A 1 204 ? -5.164 -6.129 2.432 1.00 97.69 204 TYR A CA 1
ATOM 1538 C C . TYR A 1 204 ? -5.945 -6.033 1.117 1.00 97.69 204 TYR A C 1
ATOM 1540 O O . TYR A 1 204 ? -6.596 -6.998 0.716 1.00 97.69 204 TYR A O 1
ATOM 1548 N N . ILE A 1 205 ? -5.868 -4.891 0.431 1.00 97.44 205 ILE A N 1
ATOM 1549 C CA . ILE A 1 205 ? -6.438 -4.718 -0.910 1.00 97.44 205 ILE A CA 1
ATOM 1550 C C . ILE A 1 205 ? -5.353 -5.013 -1.943 1.00 97.44 205 ILE A C 1
ATOM 1552 O O . ILE A 1 205 ? -4.428 -4.225 -2.141 1.00 97.44 205 ILE A O 1
ATOM 1556 N N . HIS A 1 206 ? -5.501 -6.143 -2.630 1.00 95.50 206 HIS A N 1
ATOM 1557 C CA . HIS A 1 206 ? -4.629 -6.529 -3.730 1.00 95.50 206 HIS A CA 1
ATOM 1558 C C . HIS A 1 206 ? -4.982 -5.740 -5.003 1.00 95.50 206 HIS A C 1
ATOM 1560 O O . HIS A 1 206 ? -6.017 -5.983 -5.623 1.00 95.50 206 HIS A O 1
ATOM 1566 N N . SER A 1 207 ? -4.123 -4.806 -5.420 1.00 89.62 207 SER A N 1
ATOM 1567 C CA . SER A 1 207 ? -4.412 -3.862 -6.515 1.00 89.62 207 SER A CA 1
ATOM 1568 C C . SER A 1 207 ? -4.117 -4.371 -7.935 1.00 89.62 207 SER A C 1
ATOM 1570 O O . SER A 1 207 ? -4.259 -3.605 -8.884 1.00 89.62 207 SER A O 1
ATOM 1572 N N . GLY A 1 208 ? -3.705 -5.632 -8.104 1.00 91.31 208 GLY A N 1
ATOM 1573 C CA . GLY A 1 208 ? -3.399 -6.228 -9.416 1.00 91.31 208 GLY A CA 1
ATOM 1574 C C . GLY A 1 208 ? -1.906 -6.179 -9.751 1.00 91.31 208 GLY A C 1
ATOM 1575 O O . GLY A 1 208 ? -1.092 -6.370 -8.857 1.00 91.31 208 GLY A O 1
ATOM 1576 N N . GLY A 1 209 ? -1.550 -5.958 -11.022 1.00 91.25 209 GLY A N 1
ATOM 1577 C CA . GLY A 1 209 ? -0.155 -5.824 -11.480 1.00 91.25 209 GLY A CA 1
ATOM 1578 C C . GLY A 1 209 ? 0.549 -7.138 -11.840 1.00 91.25 209 GLY A C 1
ATOM 1579 O O . GLY A 1 209 ? 1.751 -7.145 -12.124 1.00 91.25 209 GLY A O 1
ATOM 1580 N N . LEU A 1 210 ? -0.184 -8.253 -11.840 1.00 94.31 210 LEU A N 1
ATOM 1581 C CA . LEU A 1 210 ? 0.358 -9.597 -12.061 1.00 94.31 210 LEU A CA 1
ATOM 1582 C C . LEU A 1 210 ? 0.912 -9.782 -13.480 1.00 94.31 210 LEU A C 1
ATOM 1584 O O . LEU A 1 210 ? 1.872 -10.521 -13.689 1.00 94.31 210 LEU A O 1
ATOM 1588 N N . GLU A 1 211 ? 0.362 -9.058 -14.454 1.00 92.69 211 GLU A N 1
ATOM 1589 C CA . GLU A 1 211 ? 0.822 -9.044 -15.843 1.00 92.69 211 GLU A CA 1
ATOM 1590 C C . GLU A 1 211 ? 2.281 -8.578 -15.988 1.00 92.69 211 GLU A C 1
ATOM 1592 O O . GLU A 1 211 ? 2.961 -8.927 -16.955 1.00 92.69 211 GLU A O 1
ATOM 1597 N N . GLY A 1 212 ? 2.788 -7.817 -15.011 1.00 91.62 212 GLY A N 1
ATOM 1598 C CA . GLY A 1 212 ? 4.153 -7.307 -15.004 1.00 91.62 212 GLY A CA 1
ATOM 1599 C C . GLY A 1 212 ? 5.200 -8.281 -14.460 1.00 91.62 212 GLY A C 1
ATOM 1600 O O . GLY A 1 212 ? 6.391 -8.028 -14.666 1.00 91.62 212 GLY A O 1
ATOM 1601 N N . ILE A 1 213 ? 4.800 -9.378 -13.803 1.00 94.00 213 ILE A N 1
ATOM 1602 C CA . ILE A 1 213 ? 5.700 -10.251 -13.023 1.00 94.00 213 ILE A CA 1
ATOM 1603 C C . ILE A 1 213 ? 6.888 -10.736 -13.854 1.00 94.00 213 ILE A C 1
ATOM 1605 O O . ILE A 1 213 ? 8.033 -10.531 -13.459 1.00 94.00 213 ILE A O 1
ATOM 1609 N N . ASN A 1 214 ? 6.648 -11.287 -15.045 1.00 92.44 214 ASN A N 1
ATOM 1610 C CA . ASN A 1 214 ? 7.725 -11.821 -15.886 1.00 92.44 214 ASN A CA 1
ATOM 1611 C C . ASN A 1 214 ? 8.743 -10.746 -16.279 1.00 92.44 214 ASN A C 1
ATOM 1613 O O . ASN A 1 214 ? 9.953 -10.959 -16.202 1.00 92.44 214 ASN A O 1
ATOM 1617 N N . THR A 1 215 ? 8.265 -9.556 -16.652 1.00 92.69 215 THR A N 1
ATOM 1618 C CA . THR A 1 215 ? 9.155 -8.442 -17.009 1.00 92.69 215 THR A CA 1
ATOM 1619 C C . THR A 1 215 ? 9.967 -7.955 -15.810 1.00 92.69 215 THR A C 1
ATOM 1621 O O . THR A 1 215 ? 11.108 -7.523 -15.971 1.00 92.69 215 THR A O 1
ATOM 1624 N N . GLN A 1 216 ? 9.404 -8.046 -14.605 1.00 94.12 216 GLN A N 1
ATOM 1625 C CA . GLN A 1 216 ? 10.073 -7.671 -13.368 1.00 94.12 216 GLN A CA 1
ATOM 1626 C C . GLN A 1 216 ? 11.107 -8.728 -12.972 1.00 94.12 216 GLN A C 1
ATOM 1628 O O . GLN A 1 216 ? 12.255 -8.360 -12.747 1.00 94.12 216 GLN A O 1
ATOM 1633 N N . LEU A 1 217 ? 10.769 -10.021 -12.990 1.00 95.06 217 LEU A N 1
ATOM 1634 C CA . LEU A 1 217 ? 11.711 -11.118 -12.728 1.00 95.06 217 LEU A CA 1
ATOM 1635 C C . LEU A 1 217 ? 12.934 -11.053 -13.656 1.00 95.06 217 LEU A C 1
ATOM 1637 O O . LEU A 1 217 ? 14.065 -11.194 -13.196 1.00 95.06 217 LEU A O 1
ATOM 1641 N N . LEU A 1 218 ? 12.754 -10.698 -14.933 1.00 94.25 218 LEU A N 1
ATOM 1642 C CA . LEU A 1 218 ? 13.884 -10.462 -15.843 1.00 94.25 218 LEU A CA 1
ATOM 1643 C C . LEU A 1 218 ? 14.845 -9.364 -15.348 1.00 94.25 218 LEU A C 1
ATOM 1645 O O . LEU A 1 218 ? 16.057 -9.476 -15.543 1.00 94.25 218 LEU A O 1
ATOM 1649 N N . ARG A 1 219 ? 14.347 -8.324 -14.663 1.00 94.50 219 ARG A N 1
ATOM 1650 C CA . ARG A 1 219 ? 15.199 -7.299 -14.027 1.00 94.50 219 ARG A CA 1
ATOM 1651 C C . ARG A 1 219 ? 15.957 -7.858 -12.825 1.00 94.50 219 ARG A C 1
ATOM 1653 O O . ARG A 1 219 ? 17.125 -7.518 -12.648 1.00 94.50 219 ARG A O 1
ATOM 1660 N N . TYR A 1 220 ? 15.320 -8.714 -12.024 1.00 96.06 220 TYR A N 1
ATOM 1661 C CA . TYR A 1 220 ? 15.977 -9.407 -10.909 1.00 96.06 220 TYR A CA 1
ATOM 1662 C C . TYR A 1 220 ? 17.089 -10.331 -11.415 1.00 96.06 220 TYR A C 1
ATOM 1664 O O . TYR A 1 220 ? 18.195 -10.295 -10.877 1.00 96.06 220 TYR A O 1
ATOM 1672 N N . LYS A 1 221 ? 16.852 -11.051 -12.518 1.00 95.00 221 LYS A N 1
ATOM 1673 C CA . LYS A 1 221 ? 17.879 -11.850 -13.198 1.00 95.00 221 LYS A CA 1
ATOM 1674 C C . LYS A 1 221 ? 19.044 -10.992 -13.681 1.00 95.00 221 LYS A C 1
ATOM 1676 O O . LYS A 1 221 ? 20.196 -11.325 -13.435 1.00 95.00 221 LYS A O 1
ATOM 1681 N N . TYR A 1 222 ? 18.767 -9.865 -14.340 1.00 94.38 222 TYR A N 1
ATOM 1682 C CA . TYR A 1 222 ? 19.820 -8.946 -14.793 1.00 94.38 222 TYR A CA 1
ATOM 1683 C C . TYR A 1 222 ? 20.687 -8.424 -13.631 1.00 94.38 222 TYR A C 1
ATOM 1685 O O . TYR A 1 222 ? 21.868 -8.137 -13.811 1.00 94.38 222 TYR A O 1
ATOM 1693 N N . LYS A 1 223 ? 20.114 -8.330 -12.426 1.00 94.69 223 LYS A N 1
ATOM 1694 C CA . LYS A 1 223 ? 20.822 -7.978 -11.187 1.00 94.69 223 LYS A CA 1
ATOM 1695 C C . LYS A 1 223 ? 21.477 -9.171 -10.476 1.00 94.69 223 LYS A C 1
ATOM 1697 O O . LYS A 1 223 ? 22.090 -8.959 -9.435 1.00 94.69 223 LYS A O 1
ATOM 1702 N N . GLY A 1 224 ? 21.370 -10.385 -11.019 1.00 95.00 224 GLY A N 1
ATOM 1703 C CA . GLY A 1 224 ? 21.942 -11.605 -10.445 1.00 95.00 224 GLY A CA 1
ATOM 1704 C C . GLY A 1 224 ? 21.246 -12.080 -9.168 1.00 95.00 224 GLY A C 1
ATOM 1705 O O . GLY A 1 224 ? 21.887 -12.701 -8.330 1.00 95.00 224 GLY A O 1
ATOM 1706 N N . LEU A 1 225 ? 19.965 -11.736 -8.981 1.00 94.50 225 LEU A N 1
ATOM 1707 C CA . LEU A 1 225 ? 19.188 -12.130 -7.797 1.00 94.50 225 LEU A CA 1
ATOM 1708 C C . LEU A 1 225 ? 18.405 -13.436 -7.986 1.00 94.50 225 LEU A C 1
ATOM 1710 O O . LEU A 1 225 ? 17.988 -14.024 -6.994 1.00 94.50 225 LEU A O 1
ATOM 1714 N N . ILE A 1 226 ? 18.189 -13.857 -9.233 1.00 93.62 226 ILE A N 1
ATOM 1715 C CA . ILE A 1 226 ? 17.536 -15.120 -9.605 1.00 93.62 226 ILE A CA 1
ATOM 1716 C C . ILE A 1 226 ? 18.180 -15.684 -10.870 1.00 93.62 226 ILE A C 1
ATOM 1718 O O . ILE A 1 226 ? 18.784 -14.931 -11.646 1.00 93.62 226 ILE A O 1
ATOM 1722 N N . GLU A 1 227 ? 17.978 -16.976 -11.110 1.00 88.75 227 GLU A N 1
ATOM 1723 C CA . GLU A 1 227 ? 18.405 -17.646 -12.334 1.00 88.75 227 GLU A CA 1
ATOM 1724 C C . GLU A 1 227 ? 17.293 -17.641 -13.398 1.00 88.75 227 GLU A C 1
ATOM 1726 O O . GLU A 1 227 ? 16.157 -17.232 -13.154 1.00 88.75 227 GLU A O 1
ATOM 1731 N N . LEU A 1 228 ? 17.618 -18.040 -14.636 1.00 77.56 228 LEU A N 1
ATOM 1732 C CA . LEU A 1 228 ? 16.620 -18.088 -15.719 1.00 77.56 228 LEU A CA 1
ATOM 1733 C C . LEU A 1 228 ? 15.524 -19.132 -15.442 1.00 77.56 228 LEU A C 1
ATOM 1735 O O . LEU A 1 228 ? 14.375 -18.896 -15.801 1.00 77.56 228 LEU A O 1
ATOM 1739 N N . ASP A 1 229 ? 15.879 -20.245 -14.803 1.00 76.25 229 ASP A N 1
ATOM 1740 C CA . ASP A 1 229 ? 14.964 -21.363 -14.536 1.00 76.25 229 ASP A CA 1
ATOM 1741 C C . ASP A 1 229 ? 13.844 -20.983 -13.548 1.00 76.25 229 ASP A C 1
ATOM 1743 O O . ASP A 1 229 ? 12.802 -21.634 -13.503 1.00 76.25 229 ASP A O 1
ATOM 1747 N N . ASP A 1 230 ? 14.017 -19.874 -12.820 1.00 71.12 230 ASP A N 1
ATOM 1748 C CA . ASP A 1 230 ? 13.015 -19.290 -11.925 1.00 71.12 230 ASP A CA 1
ATOM 1749 C C . ASP A 1 230 ? 11.949 -18.455 -12.670 1.00 71.12 230 ASP A C 1
ATOM 1751 O O . ASP A 1 230 ? 11.015 -17.936 -12.051 1.00 71.12 230 ASP A O 1
ATOM 1755 N N . ILE A 1 231 ? 12.076 -18.285 -13.995 1.00 72.94 231 ILE A N 1
ATOM 1756 C CA . ILE A 1 231 ? 11.213 -17.424 -14.816 1.00 72.94 231 ILE A CA 1
ATOM 1757 C C . ILE A 1 231 ? 10.394 -18.269 -15.795 1.00 72.94 231 ILE A C 1
ATOM 1759 O O . ILE A 1 231 ? 10.920 -18.805 -16.769 1.00 72.94 231 ILE A O 1
ATOM 1763 N N . GLN A 1 232 ? 9.072 -18.303 -15.614 1.00 66.94 232 GLN A N 1
ATOM 1764 C CA . GLN A 1 232 ? 8.171 -18.835 -16.640 1.00 66.94 232 GLN A CA 1
ATOM 1765 C C . GLN A 1 232 ? 7.986 -17.811 -17.763 1.00 66.94 232 GLN A C 1
ATOM 1767 O O . GLN A 1 232 ? 7.284 -16.810 -17.615 1.00 66.94 232 GLN A O 1
ATOM 1772 N N . LEU A 1 233 ? 8.618 -18.055 -18.910 1.00 58.81 233 LEU A N 1
ATOM 1773 C CA . LEU A 1 233 ? 8.451 -17.211 -20.089 1.00 58.81 233 LEU A CA 1
ATOM 1774 C C . LEU A 1 233 ? 7.107 -17.512 -20.782 1.00 58.81 233 LEU A C 1
ATOM 1776 O O . LEU A 1 233 ? 6.720 -18.676 -20.906 1.00 58.81 233 LEU A O 1
ATOM 1780 N N . PRO A 1 234 ? 6.378 -16.494 -21.277 1.00 50.84 234 PRO A N 1
ATOM 1781 C CA . PRO A 1 234 ? 5.185 -16.731 -22.085 1.00 50.84 234 PRO A CA 1
ATOM 1782 C C . PRO A 1 234 ? 5.542 -17.550 -23.337 1.00 50.84 234 PRO A C 1
ATOM 1784 O O . PRO A 1 234 ? 6.408 -17.140 -24.108 1.00 50.84 234 PRO A O 1
ATOM 1787 N N . GLY A 1 235 ? 4.866 -18.685 -23.552 1.00 48.81 235 GLY A N 1
ATOM 1788 C CA . GLY A 1 235 ? 5.039 -19.535 -24.741 1.00 48.81 235 GLY A CA 1
ATOM 1789 C C . GLY A 1 235 ? 5.883 -20.801 -24.554 1.00 48.81 235 GLY A C 1
ATOM 1790 O O . GLY A 1 235 ? 6.119 -21.504 -25.531 1.00 48.81 235 GLY A O 1
ATOM 1791 N N . THR A 1 236 ? 6.315 -21.121 -23.332 1.00 41.88 236 THR A N 1
ATOM 1792 C CA . THR A 1 236 ? 6.934 -22.416 -23.000 1.00 41.88 236 THR A CA 1
ATOM 1793 C C . THR A 1 236 ? 5.957 -23.275 -22.195 1.00 41.88 236 THR A C 1
ATOM 1795 O O . THR A 1 236 ? 6.076 -23.383 -20.975 1.00 41.88 236 THR A O 1
ATOM 1798 N N . ALA A 1 237 ? 4.958 -23.831 -22.880 1.00 40.31 237 ALA A N 1
ATOM 1799 C CA . ALA A 1 237 ? 4.110 -24.926 -22.411 1.00 40.31 237 ALA A CA 1
ATOM 1800 C C . ALA A 1 237 ? 3.870 -25.888 -23.578 1.00 40.31 237 ALA A C 1
ATOM 1802 O O . ALA A 1 237 ? 3.658 -25.378 -24.704 1.00 40.31 237 ALA A O 1
#

pLDDT: mean 86.76, std 12.79, range [40.31, 98.19]

Sequence (237 aa):
GEPPLAIEPPVPGESLYVPQGGASGTALAGTRRLAEEVISFWKDRGQGRPLTICLPGGTCSTAVLLHNAITGMNSKKELDIQVVVIPCVGDEFYANRQMTALNAELGSSNNGIPTVLPPIPDDPAFTKKNPNIKNQYFSFGEPHPAILDTYNSMKDELVLDLLYGAPSWTILLRHLNVQGKSQNKGGESSFDPIVPFDGRSIMYIHSGGLEGINTQLLRYKYKGLIELDDIQLPGTA

Solvent-accessible surface area (backbone atoms only — not comparable to full-atom values): 14063 Å² total; per-residue (Å²): 85,79,65,61,94,92,52,82,57,96,43,80,97,74,57,78,49,74,53,76,78,52,60,51,78,81,44,47,64,60,29,39,51,50,28,53,52,51,51,54,49,40,69,72,70,37,77,87,51,39,38,26,36,36,33,58,13,62,60,31,37,67,49,40,46,27,40,52,35,39,54,65,75,42,67,84,57,85,65,55,75,44,47,35,30,26,55,30,32,59,45,68,68,51,38,51,51,41,37,50,52,52,42,60,75,67,67,60,85,67,97,69,73,52,44,68,52,64,62,61,62,95,40,74,67,60,45,68,76,36,78,81,69,58,97,58,54,60,61,62,76,57,77,48,69,66,34,52,53,38,30,67,72,30,45,90,86,49,77,50,10,79,54,39,43,12,47,31,48,4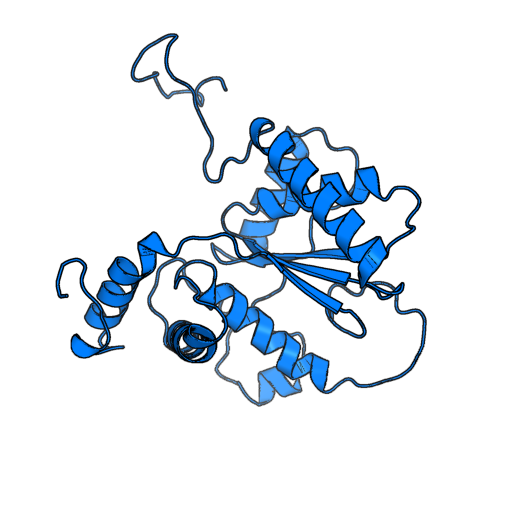2,33,49,51,54,39,48,72,53,48,73,69,67,79,77,77,101,60,94,72,72,91,41,83,87,53,63,55,71,95,37,46,79,44,76,55,84,90,64,59,62,88,48,35,60,69,48,52,53,50,27,33,75,71,70,75,48,61,72,91,80,54,81,60,93,88,79,125

Mean predicted aligned error: 6.8 Å